Protein AF-0000000080651989 (afdb_homodimer)

Foldseek 3Di:
DDDQDPLLQLLLVVCQVPVPDDLVNSCVVSVHDSVVSVVSVVVCVVVPVDVDDDDDDDCQVVLFPWKKKKFWAFAPPDPVLVVQLVVLLVPDPQWDDWDQDPDPTGIITMGTHRDDVRVVCCCPVRPCPRHGTDDMDMDIDPDPPDDGPDDDD/DDDQDPLLQLLLVVCQVPVPDDLVNSCVVSVHDSVVSVVSVVVCVVVPVDVDDDDDDDCQVVLFPWKKKKFWAFAPPDVVLVVQLVVLLVPDPQWDDWDQDPDPTGIITMGTHRDDVRVVCCCPVRPCPRHGTDDMDMDTDPDPPDDGPDDDD

Secondary structure (DSSP, 8-state):
-PPP-HHHHHHHHHHHH-TT--HHHHHHHHT--HHHHHHHHHHHHHTTSEEEEEEEE-TGGGT--EEEEEEEEESS--HHHHHHHHHHHHH-TTEEEEEEEESS-SEEEEEEESSHHHHHHIIIIIITTSTTEEEEEEEEEEEEEEE--PPP-/-PPP-HHHHHHHHHHHH-TT--HHHHHHHHT--HHHHHHHHHHHHHTTSEEEEEEEE-TGGGT--EEEEEEEEESS--HHHHHHHHHHHHH-TTEEEEEEEESS-SEEEEEEESSHHHHHHIIIIIITTSTTEEEEEEEEEEEEEEE--PPP-

Organism: NCBI:txid520456

Nearest PDB structures (foldseek):
  2p6s-assembly1_H  TM=9.722E-01  e=7.222E-17  Neisseria meningitidis MC58
  2gqq-assembly1_A-2  TM=9.394E-01  e=2.363E-17  Escherichia coli
  3i4p-assembly1_A  TM=9.546E-01  e=1.164E-13  Agrobacterium fabrum str. C58
  2pn6-assembly1_A  TM=9.121E-01  e=1.156E-12  Sulfurisphaera tokodaii
  4pcq-assembly2_C  TM=6.807E-01  e=3.343E-13  Mycobacterium tuberculosis H37Rv

Radius of gyration: 20.66 Å; Cα contacts (8 Å, |Δi|>4): 550; chains: 2; bounding box: 44×57×47 Å

pLDDT: mean 92.96, std 8.1, range [43.78, 98.5]

Solvent-accessible surface area (backbone atoms only — not comparable to full-atom values): 16074 Å² total; per-residue (Å²): 126,88,76,79,50,73,65,56,42,49,50,54,53,51,27,38,72,36,34,66,62,46,50,62,57,45,9,65,74,70,73,47,52,47,66,59,37,45,53,48,52,49,47,38,39,74,71,44,41,41,72,47,32,22,40,40,63,33,42,62,77,54,54,29,57,39,42,36,36,35,38,31,30,61,57,67,90,39,72,65,37,53,51,51,51,51,53,50,51,65,68,36,61,46,42,29,29,30,29,33,35,48,81,86,42,47,30,43,32,35,34,40,30,56,42,69,69,51,41,51,48,46,45,54,68,50,53,60,60,36,75,45,51,63,46,74,47,69,31,44,52,74,39,78,74,32,79,50,89,66,71,63,119,127,88,75,79,50,74,64,56,41,51,50,54,52,50,26,39,70,36,34,66,61,45,50,61,59,46,10,66,72,71,73,48,51,47,66,61,38,45,53,48,53,50,47,37,38,73,71,45,40,41,72,47,32,22,40,40,63,32,41,61,75,55,54,28,57,40,42,37,37,36,37,31,29,63,35,97,77,41,72,64,40,51,50,52,51,50,52,50,52,62,67,36,61,46,43,30,29,30,28,32,34,49,80,86,42,48,31,43,34,35,33,41,30,54,41,70,70,50,41,52,48,46,45,55,68,50,53,60,59,35,76,45,51,65,45,75,48,69,30,46,51,74,39,79,72,32,80,52,90,66,72,62,120

Sequence (306 aa):
MKNLDAMDRSILRALQENGRLTNTELADRINLSQTATAERVKRLTREGYILGYSARLSPKRLDRAMLVFIEIKLDRTTPEVFETFSTFTRSNPDILECYMVAGGFDYLVKARVSDMDHYRRFLSEALLSLPGVRESHTYAVMEEVKETADIAVMKNLDAMDRSILRALQENGRLTNTELADRINLSQTATAERVKRLTREGYILGYSARLSPKRLDRAMLVFIEIKLDRTTPEVFETFSTFTRSNPDILECYMVAGGFDYLVKARVSDMDHYRRFLSEALLSLPGVRESHTYAVMEEVKETADIAV

InterPro domains:
  IPR000485 AsnC-type HTH domain [PR00033] (4-20)
  IPR000485 AsnC-type HTH domain [PR00033] (20-31)
  IPR000485 AsnC-type HTH domain [PR00033] (31-50)
  IPR000485 AsnC-type HTH domain [PS50956] (4-65)
  IPR011008 Dimeric alpha-beta barrel [SSF54909] (66-149)
  IPR011991 ArsR-like helix-turn-helix domain [cd00090] (8-53)
  IPR019885 Transcription regulator HTH, AsnC-type, conserved site [PS00519] (22-48)
  IPR019887 Transcription regulator AsnC/Lrp, ligand binding domain [PF01037] (68-149)
  IPR019888 Transcription regulator AsnC-like [SM00344] (4-113)
  IPR036388 Winged helix-like DNA-binding domain superfamily [G3DSA:1.10.10.10] (5-55)
  IPR036390 Winged helix DNA-binding domain superfamily [SSF46785] (3-62)

Structure (mmCIF, N/CA/C/O backbone):
data_AF-0000000080651989-model_v1
#
loop_
_entity.id
_entity.type
_entity.pdbx_description
1 polymer 'AsnC family transcriptional regulator'
#
loop_
_atom_site.group_PDB
_atom_site.id
_atom_site.type_symbol
_atom_site.label_atom_id
_atom_site.label_alt_id
_atom_site.label_comp_id
_atom_site.label_asym_id
_atom_site.label_entity_id
_atom_site.label_seq_id
_atom_site.pdbx_PDB_ins_code
_atom_site.Cartn_x
_atom_site.Cartn_y
_atom_site.Cartn_z
_atom_site.occupancy
_atom_site.B_iso_or_equiv
_atom_site.auth_seq_id
_atom_site.auth_comp_id
_atom_site.auth_asym_id
_atom_site.auth_atom_id
_atom_site.pdbx_PDB_model_num
ATOM 1 N N . MET A 1 1 ? 18.031 14.586 -14.289 1 43.78 1 MET A N 1
ATOM 2 C CA . MET A 1 1 ? 17.203 14.617 -13.094 1 43.78 1 MET A CA 1
ATOM 3 C C . MET A 1 1 ? 18.047 14.875 -11.852 1 43.78 1 MET A C 1
ATOM 5 O O . MET A 1 1 ? 19.094 14.25 -11.672 1 43.78 1 MET A O 1
ATOM 9 N N . LYS A 1 2 ? 18 15.984 -11.297 1 59.16 2 LYS A N 1
ATOM 10 C CA . LYS A 1 2 ? 18.969 16.297 -10.25 1 59.16 2 LYS A CA 1
ATOM 11 C C . LYS A 1 2 ? 19 15.227 -9.172 1 59.16 2 LYS A C 1
ATOM 13 O O . LYS A 1 2 ? 17.953 14.648 -8.844 1 59.16 2 LYS A O 1
ATOM 18 N N . ASN A 1 3 ? 20.047 14.641 -8.859 1 80.69 3 ASN A N 1
ATOM 19 C CA . ASN A 1 3 ? 20.375 13.555 -7.941 1 80.69 3 ASN A CA 1
ATOM 20 C C . ASN A 1 3 ? 20 13.898 -6.504 1 80.69 3 ASN A C 1
ATOM 22 O O . ASN A 1 3 ? 20.203 15.031 -6.059 1 80.69 3 ASN A O 1
ATOM 26 N N . LEU A 1 4 ? 19.203 13.148 -5.891 1 94.81 4 LEU A N 1
ATOM 27 C CA . LEU A 1 4 ? 18.859 13.273 -4.477 1 94.81 4 LEU A CA 1
ATOM 28 C C . LEU A 1 4 ? 20.125 13.219 -3.619 1 94.81 4 LEU A C 1
ATOM 30 O O . LEU A 1 4 ? 20.969 12.336 -3.801 1 94.81 4 LEU A O 1
ATOM 34 N N . ASP A 1 5 ? 20.328 14.258 -2.842 1 95.12 5 ASP A N 1
ATOM 35 C CA . ASP A 1 5 ? 21.438 14.156 -1.896 1 95.12 5 ASP A CA 1
ATOM 36 C C . ASP A 1 5 ? 20.984 13.516 -0.585 1 95.12 5 ASP A C 1
ATOM 38 O O . ASP A 1 5 ? 19.844 13.039 -0.48 1 95.12 5 ASP A O 1
ATOM 42 N N . ALA A 1 6 ? 21.875 13.477 0.364 1 95 6 ALA A N 1
ATOM 43 C CA . ALA A 1 6 ? 21.609 12.766 1.616 1 95 6 ALA A CA 1
ATOM 44 C C . ALA A 1 6 ? 20.469 13.414 2.393 1 95 6 ALA A C 1
ATOM 46 O O . ALA A 1 6 ? 19.672 12.719 3.027 1 95 6 ALA A O 1
ATOM 47 N N . MET A 1 7 ? 20.422 14.695 2.303 1 95.44 7 MET A N 1
ATOM 48 C CA . MET A 1 7 ? 19.391 15.414 3.045 1 95.44 7 MET A CA 1
ATOM 49 C C . MET A 1 7 ? 18.016 15.164 2.432 1 95.44 7 MET A C 1
ATOM 51 O O . MET A 1 7 ? 17.031 14.953 3.152 1 95.44 7 MET A O 1
ATOM 55 N N . ASP A 1 8 ? 17.969 15.211 1.113 1 97.38 8 ASP A N 1
ATOM 56 C CA . ASP A 1 8 ? 16.719 14.883 0.436 1 97.38 8 ASP A CA 1
ATOM 57 C C . ASP A 1 8 ? 16.203 13.508 0.876 1 97.38 8 ASP A C 1
ATOM 59 O O . ASP A 1 8 ? 15.023 13.359 1.176 1 97.38 8 ASP A O 1
ATOM 63 N N . ARG A 1 9 ? 17.094 12.586 0.935 1 97.62 9 ARG A N 1
ATOM 64 C CA . ARG A 1 9 ? 16.734 11.219 1.287 1 97.62 9 ARG A CA 1
ATOM 65 C C . ARG A 1 9 ? 16.25 11.133 2.732 1 97.62 9 ARG A C 1
ATOM 67 O O . ARG A 1 9 ? 15.305 10.398 3.037 1 97.62 9 ARG A O 1
ATOM 74 N N . SER A 1 10 ? 16.891 11.82 3.531 1 97.5 10 SER A N 1
ATOM 75 C CA . SER A 1 10 ? 16.469 11.852 4.93 1 97.5 10 SER A CA 1
ATOM 76 C C . SER A 1 10 ? 15.062 12.414 5.074 1 97.5 10 SER A C 1
ATOM 78 O O . SER A 1 10 ? 14.266 11.906 5.871 1 97.5 10 SER A O 1
ATOM 80 N N . ILE A 1 11 ? 14.797 13.414 4.312 1 98.19 11 ILE A N 1
ATOM 81 C CA . ILE A 1 11 ? 13.469 14.031 4.328 1 98.19 11 ILE A CA 1
ATOM 82 C C . ILE A 1 11 ? 12.422 13.008 3.893 1 98.19 11 ILE A C 1
ATOM 84 O O . ILE A 1 11 ? 11.398 12.828 4.559 1 98.19 11 ILE A O 1
ATOM 88 N N . LEU A 1 12 ? 12.719 12.359 2.838 1 98.5 12 LEU A N 1
ATOM 89 C CA . LEU A 1 12 ? 11.781 11.391 2.283 1 98.5 12 LEU A CA 1
ATOM 90 C C . LEU A 1 12 ? 11.531 10.25 3.266 1 98.5 12 LEU A C 1
ATOM 92 O O . LEU A 1 12 ? 10.391 9.82 3.447 1 98.5 12 LEU A O 1
ATOM 96 N N . ARG A 1 13 ? 12.578 9.781 3.908 1 98.06 13 ARG A N 1
ATOM 97 C CA . ARG A 1 13 ? 12.43 8.719 4.898 1 98.06 13 ARG A CA 1
ATOM 98 C C . ARG A 1 13 ? 11.562 9.18 6.066 1 98.06 13 ARG A C 1
ATOM 100 O O . ARG A 1 13 ? 10.656 8.461 6.496 1 98.06 13 ARG A O 1
ATOM 107 N N . ALA A 1 14 ? 11.828 10.328 6.523 1 98.31 14 ALA A N 1
ATOM 108 C CA . ALA A 1 14 ? 11.102 10.867 7.668 1 98.31 14 ALA A CA 1
ATOM 109 C C . ALA A 1 14 ? 9.617 11.023 7.348 1 98.31 14 ALA A C 1
ATOM 111 O O . ALA A 1 14 ? 8.758 10.688 8.164 1 98.31 14 ALA A O 1
ATOM 112 N N . LEU A 1 15 ? 9.344 11.453 6.148 1 98.38 15 LEU A N 1
ATOM 113 C CA . LEU A 1 15 ? 7.957 11.711 5.77 1 98.38 15 LEU A CA 1
ATOM 114 C C . LEU A 1 15 ? 7.211 10.398 5.531 1 98.38 15 LEU A C 1
ATOM 116 O O . LEU A 1 15 ? 6 10.328 5.75 1 98.38 15 LEU A O 1
ATOM 120 N N . GLN A 1 16 ? 7.926 9.367 5.109 1 98.25 16 GLN A N 1
ATOM 121 C CA . GLN A 1 16 ? 7.293 8.055 5.023 1 98.25 16 GLN A CA 1
ATOM 122 C C . GLN A 1 16 ? 6.906 7.539 6.406 1 98.25 16 GLN A C 1
ATOM 124 O O . GLN A 1 16 ? 5.836 6.949 6.578 1 98.25 16 GLN A O 1
ATOM 129 N N . GLU A 1 17 ? 7.727 7.848 7.301 1 97.12 17 GLU A N 1
ATOM 130 C CA . GLU A 1 17 ? 7.488 7.398 8.672 1 97.12 17 GLU A CA 1
ATOM 131 C C . GLU A 1 17 ? 6.32 8.148 9.305 1 97.12 17 GLU A C 1
ATOM 133 O O . GLU A 1 17 ? 5.5 7.555 10.008 1 97.12 17 GLU A O 1
ATOM 138 N N . ASN A 1 18 ? 6.32 9.391 9.047 1 97.81 18 ASN A N 1
ATOM 139 C CA . ASN A 1 18 ? 5.262 10.266 9.539 1 97.81 18 ASN A CA 1
ATOM 140 C C . ASN A 1 18 ? 4.965 11.398 8.562 1 97.81 18 ASN A C 1
ATOM 142 O O . ASN A 1 18 ? 5.68 12.398 8.531 1 97.81 18 ASN A O 1
ATOM 146 N N . GLY A 1 19 ? 3.848 11.242 7.91 1 97.69 19 GLY A N 1
ATOM 147 C CA . GLY A 1 19 ? 3.473 12.18 6.863 1 97.69 19 GLY A CA 1
ATOM 148 C C . GLY A 1 19 ? 2.9 13.477 7.395 1 97.69 19 GLY A C 1
ATOM 149 O O . GLY A 1 19 ? 2.631 14.406 6.629 1 97.69 19 GLY A O 1
ATOM 150 N N . ARG A 1 20 ? 2.793 13.594 8.664 1 97 20 ARG A N 1
ATOM 151 C CA . ARG A 1 20 ? 2.186 14.797 9.227 1 97 20 ARG A CA 1
ATOM 152 C C . ARG A 1 20 ? 3.232 15.672 9.914 1 97 20 ARG A C 1
ATOM 154 O O . ARG A 1 20 ? 2.895 16.672 10.555 1 97 20 ARG A O 1
ATOM 161 N N . LEU A 1 21 ? 4.473 15.289 9.781 1 97.06 21 LEU A N 1
ATOM 162 C CA . LEU A 1 21 ? 5.512 16.172 10.312 1 97.06 21 LEU A CA 1
ATOM 163 C C . LEU A 1 21 ? 5.398 17.562 9.719 1 97.06 21 LEU A C 1
ATOM 165 O O . LEU A 1 21 ? 5.285 17.719 8.5 1 97.06 21 LEU A O 1
ATOM 169 N N . THR A 1 22 ? 5.465 18.547 10.602 1 95.5 22 THR A N 1
ATOM 170 C CA . THR A 1 22 ? 5.594 19.922 10.125 1 95.5 22 THR A CA 1
ATOM 171 C C . THR A 1 22 ? 7.012 20.188 9.625 1 95.5 22 THR A C 1
ATOM 173 O O . THR A 1 22 ? 7.934 19.422 9.93 1 95.5 22 THR A O 1
ATOM 176 N N . ASN A 1 23 ? 7.102 21.266 8.898 1 95.25 23 ASN A N 1
ATOM 177 C CA . ASN A 1 23 ? 8.438 21.625 8.453 1 95.25 23 ASN A CA 1
ATOM 178 C C . ASN A 1 23 ? 9.375 21.859 9.641 1 95.25 23 ASN A C 1
ATOM 180 O O . ASN A 1 23 ? 10.562 21.531 9.57 1 95.25 23 ASN A O 1
ATOM 184 N N . THR A 1 24 ? 8.805 22.391 10.664 1 96.5 24 THR A N 1
ATOM 185 C CA . THR A 1 24 ? 9.594 22.641 11.867 1 96.5 24 THR A CA 1
ATOM 186 C C . THR A 1 24 ? 10.055 21.344 12.5 1 96.5 24 THR A C 1
ATOM 188 O O . THR A 1 24 ? 11.242 21.172 12.805 1 96.5 24 THR A O 1
ATOM 191 N N . GLU A 1 25 ? 9.211 20.422 12.719 1 97.38 25 GLU A N 1
ATOM 192 C CA . GLU A 1 25 ? 9.547 19.125 13.289 1 97.38 25 GLU A CA 1
ATOM 193 C C . GLU A 1 25 ? 10.531 18.375 12.398 1 97.38 25 GLU A C 1
ATOM 195 O O . GLU A 1 25 ? 11.469 17.75 12.898 1 97.38 25 GLU A O 1
ATOM 200 N N . LEU A 1 26 ? 10.281 18.453 11.117 1 97.5 26 LEU A N 1
ATOM 201 C CA . LEU A 1 26 ? 11.148 17.797 10.148 1 97.5 26 LEU A CA 1
ATOM 202 C C . LEU A 1 26 ? 12.555 18.391 10.188 1 97.5 26 LEU A C 1
ATOM 204 O O . LEU A 1 26 ? 13.547 17.656 10.211 1 97.5 26 LEU A O 1
ATOM 208 N N . ALA A 1 27 ? 12.633 19.641 10.227 1 97.19 27 ALA A N 1
ATOM 209 C CA . ALA A 1 27 ? 13.914 20.344 10.297 1 97.19 27 ALA A CA 1
ATOM 210 C C . ALA A 1 27 ? 14.711 19.922 11.523 1 97.19 27 ALA A C 1
ATOM 212 O O . ALA A 1 2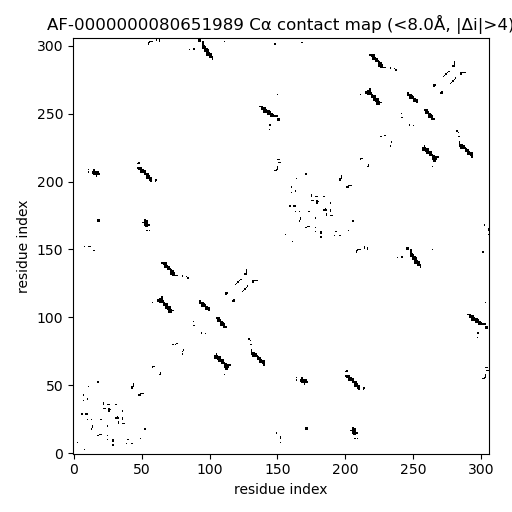7 ? 15.914 19.656 11.43 1 97.19 27 ALA A O 1
ATOM 213 N N . ASP A 1 28 ? 14.047 19.828 12.641 1 96.62 28 ASP A N 1
ATOM 214 C CA . ASP A 1 28 ? 14.672 19.406 13.891 1 96.62 28 ASP A CA 1
ATOM 215 C C . ASP A 1 28 ? 15.195 17.969 13.797 1 96.62 28 ASP A C 1
ATOM 217 O O . ASP A 1 28 ? 16.281 17.672 14.281 1 96.62 28 ASP A O 1
ATOM 221 N N . ARG A 1 29 ? 14.477 17.203 13.141 1 95.12 29 ARG A N 1
ATOM 222 C CA . ARG A 1 29 ? 14.797 15.773 13.031 1 95.12 29 ARG A CA 1
ATOM 223 C C . ARG A 1 29 ? 16.016 15.555 12.156 1 95.12 29 ARG A C 1
ATOM 225 O O . ARG A 1 29 ? 16.812 14.648 12.414 1 95.12 29 ARG A O 1
ATOM 232 N N . ILE A 1 30 ? 16.156 16.344 11.156 1 94.06 30 ILE A N 1
ATOM 233 C CA . ILE A 1 30 ? 17.203 16.047 10.18 1 94.06 30 ILE A CA 1
ATOM 234 C C . ILE A 1 30 ? 18.312 17.078 10.289 1 94.06 30 ILE A C 1
ATOM 236 O O . ILE A 1 30 ? 19.266 17.062 9.508 1 94.06 30 ILE A O 1
ATOM 240 N N . ASN A 1 31 ? 18.219 18.016 11.164 1 93.12 31 ASN A N 1
ATOM 241 C CA . ASN A 1 31 ? 19.234 19 11.492 1 93.12 31 ASN A CA 1
ATOM 242 C C . ASN A 1 31 ? 19.469 19.969 10.344 1 93.12 31 ASN A C 1
ATOM 244 O O . ASN A 1 31 ? 20.609 20.172 9.906 1 93.12 31 ASN A O 1
ATOM 248 N N . LEU A 1 32 ? 18.375 20.562 9.875 1 93.69 32 LEU A N 1
ATOM 249 C CA . LEU A 1 32 ? 18.344 21.641 8.898 1 93.69 32 LEU A CA 1
ATOM 250 C C . LEU A 1 32 ? 17.531 22.828 9.414 1 93.69 32 LEU A C 1
ATOM 252 O O . LEU A 1 32 ? 16.797 22.688 10.391 1 93.69 32 LEU A O 1
ATOM 256 N N . SER A 1 33 ? 17.797 23.922 8.703 1 95.31 33 SER A N 1
ATOM 257 C CA . SER A 1 33 ? 16.938 25.062 9.008 1 95.31 33 SER A CA 1
ATOM 258 C C . SER A 1 33 ? 15.516 24.828 8.5 1 95.31 33 SER A C 1
ATOM 260 O O . SER A 1 33 ? 15.312 24.062 7.559 1 95.31 33 SER A O 1
ATOM 262 N N . GLN A 1 34 ? 14.594 25.516 9.086 1 95.88 34 GLN A N 1
ATOM 263 C CA . GLN A 1 34 ? 13.195 25.422 8.664 1 95.88 34 GLN A CA 1
ATOM 264 C C . GLN A 1 34 ? 13.039 25.859 7.207 1 95.88 34 GLN A C 1
ATOM 266 O O . GLN A 1 34 ? 12.305 25.234 6.441 1 95.88 34 GLN A O 1
ATOM 271 N N . THR A 1 35 ? 13.734 26.906 6.914 1 96.69 35 THR A N 1
ATOM 272 C CA . THR A 1 35 ? 13.633 27.453 5.566 1 96.69 35 THR A CA 1
ATOM 273 C C . THR A 1 35 ? 14.188 26.484 4.539 1 96.69 35 THR A C 1
ATOM 275 O O . THR A 1 35 ? 13.547 26.203 3.523 1 96.69 35 THR A O 1
ATOM 278 N N . ALA A 1 36 ? 15.328 25.938 4.777 1 96.62 36 ALA A N 1
ATOM 279 C CA . ALA A 1 36 ? 15.945 24.969 3.879 1 96.62 36 ALA A CA 1
ATOM 280 C C . ALA A 1 36 ? 15.07 23.734 3.736 1 96.62 36 ALA A C 1
ATOM 282 O O . ALA A 1 36 ? 14.906 23.203 2.635 1 96.62 36 ALA A O 1
ATOM 283 N N . THR A 1 37 ? 14.547 23.312 4.855 1 97.62 37 THR A N 1
ATOM 284 C CA . THR A 1 37 ? 13.68 22.141 4.859 1 97.62 37 THR A CA 1
ATOM 285 C C . THR A 1 37 ? 12.438 22.375 4.008 1 97.62 37 THR A C 1
ATOM 287 O O . THR A 1 37 ? 12.094 21.547 3.156 1 97.62 37 THR A O 1
ATOM 290 N N . ALA A 1 38 ? 11.812 23.5 4.23 1 97.44 38 ALA A N 1
ATOM 291 C CA . ALA A 1 38 ? 10.602 23.828 3.488 1 97.44 38 ALA A CA 1
ATOM 292 C C . ALA A 1 38 ? 10.867 23.891 1.988 1 97.44 38 ALA A C 1
ATOM 294 O O . ALA A 1 38 ? 10.078 23.391 1.188 1 97.44 38 ALA A O 1
ATOM 295 N N . GLU A 1 39 ? 11.922 24.453 1.638 1 97.38 39 GLU A N 1
ATOM 296 C CA . GLU A 1 39 ? 12.289 24.578 0.231 1 97.38 39 GLU A CA 1
ATOM 297 C C . GLU A 1 39 ? 12.531 23.203 -0.396 1 97.38 39 GLU A C 1
ATOM 299 O O . GLU A 1 39 ? 12.125 22.953 -1.533 1 97.38 39 GLU A O 1
ATOM 304 N N . ARG A 1 40 ? 13.148 22.391 0.309 1 97.62 40 ARG A N 1
ATOM 305 C CA . ARG A 1 40 ? 13.453 21.062 -0.2 1 97.62 40 ARG A CA 1
ATOM 306 C C . ARG A 1 40 ? 12.188 20.219 -0.342 1 97.62 40 ARG A C 1
ATOM 308 O O . ARG A 1 40 ? 12 19.531 -1.347 1 97.62 40 ARG A O 1
ATOM 315 N N . VAL A 1 41 ? 11.352 20.25 0.634 1 98.06 41 VAL A N 1
ATOM 316 C CA . VAL A 1 41 ? 10.102 19.5 0.562 1 98.06 41 VAL A CA 1
ATOM 317 C C . VAL A 1 41 ? 9.281 19.969 -0.638 1 98.06 41 VAL A C 1
ATOM 319 O O . VAL A 1 41 ? 8.734 19.156 -1.386 1 98.06 41 VAL A O 1
ATOM 322 N N . LYS A 1 42 ? 9.227 21.281 -0.772 1 97.81 42 LYS A N 1
ATOM 323 C CA . LYS A 1 42 ? 8.516 21.859 -1.911 1 97.81 42 LYS A CA 1
ATOM 324 C C . LYS A 1 42 ? 9.109 21.375 -3.23 1 97.81 42 LYS A C 1
ATOM 326 O O . LYS A 1 42 ? 8.375 21 -4.145 1 97.81 42 LYS A O 1
ATOM 331 N N . ARG A 1 43 ? 10.383 21.406 -3.346 1 97.81 43 ARG A N 1
ATOM 332 C CA . ARG A 1 43 ? 11.062 20.938 -4.551 1 97.81 43 ARG A CA 1
ATOM 333 C C . ARG A 1 43 ? 10.781 19.469 -4.812 1 97.81 43 ARG A C 1
ATOM 335 O O . ARG A 1 43 ? 10.453 19.078 -5.938 1 97.81 43 ARG A O 1
ATOM 342 N N . LEU A 1 44 ? 10.914 18.656 -3.74 1 98.38 44 LEU A N 1
ATOM 343 C CA . LEU A 1 44 ? 10.68 17.219 -3.855 1 98.38 44 LEU A CA 1
ATOM 344 C C . LEU A 1 44 ? 9.25 16.938 -4.293 1 98.38 44 LEU A C 1
ATOM 346 O O . LEU A 1 44 ? 9 15.969 -5.02 1 98.38 44 LEU A O 1
ATOM 350 N N . THR A 1 45 ? 8.32 17.734 -3.84 1 98.25 45 THR A N 1
ATOM 351 C CA . THR A 1 45 ? 6.926 17.609 -4.238 1 98.25 45 THR A CA 1
ATOM 352 C C . THR A 1 45 ? 6.734 18.031 -5.695 1 98.25 45 THR A C 1
ATOM 354 O O . THR A 1 45 ? 6.129 17.297 -6.477 1 98.25 45 THR A O 1
ATOM 357 N N . ARG A 1 46 ? 7.305 19.141 -6.059 1 97.81 46 ARG A N 1
ATOM 358 C CA . ARG A 1 46 ? 7.18 19.672 -7.41 1 97.81 46 ARG A CA 1
ATOM 359 C C . ARG A 1 46 ? 7.809 18.719 -8.43 1 97.81 46 ARG A C 1
ATOM 361 O O . ARG A 1 46 ? 7.273 18.531 -9.523 1 97.81 46 ARG A O 1
ATOM 368 N N . GLU A 1 47 ? 8.891 18.172 -8.016 1 97.81 47 GLU A N 1
ATOM 369 C CA . GLU A 1 47 ? 9.633 17.297 -8.93 1 97.81 47 GLU A CA 1
ATOM 370 C C . GLU A 1 47 ? 9.031 15.898 -8.953 1 97.81 47 GLU A C 1
ATOM 372 O O . GLU A 1 47 ? 9.484 15.039 -9.711 1 97.81 47 GLU A O 1
ATOM 377 N N . GLY A 1 48 ? 8.102 15.586 -8.109 1 98 48 GLY A N 1
ATOM 378 C CA . GLY A 1 48 ? 7.32 14.367 -8.219 1 98 48 GLY A CA 1
ATOM 379 C C . GLY A 1 48 ? 7.875 13.227 -7.387 1 98 48 GLY A C 1
ATOM 380 O O . GLY A 1 48 ? 7.523 12.062 -7.602 1 98 48 GLY A O 1
ATOM 381 N N . TYR A 1 49 ? 8.859 13.531 -6.473 1 98.44 49 TYR A N 1
ATOM 382 C CA . TYR A 1 49 ? 9.32 12.5 -5.551 1 98.44 49 TYR A CA 1
ATOM 383 C C . TYR A 1 49 ? 8.242 12.164 -4.523 1 98.44 49 TYR A C 1
ATOM 385 O O . TYR A 1 49 ? 8.078 11.008 -4.145 1 98.44 49 TYR A O 1
ATOM 393 N N . ILE A 1 50 ? 7.629 13.219 -4.043 1 98.44 50 ILE A N 1
ATOM 394 C CA . ILE A 1 50 ? 6.5 13.078 -3.131 1 98.44 50 ILE A CA 1
ATOM 395 C C . ILE A 1 50 ? 5.191 13.195 -3.908 1 98.44 50 ILE A C 1
ATOM 397 O O . ILE A 1 50 ? 4.918 14.234 -4.523 1 98.44 50 ILE A O 1
ATOM 401 N N . LEU A 1 51 ? 4.375 12.188 -3.816 1 98.25 51 LEU A N 1
ATOM 402 C CA . LEU A 1 51 ? 3.158 12.125 -4.621 1 98.25 51 LEU A CA 1
ATOM 403 C C . LEU A 1 51 ? 1.947 12.578 -3.809 1 98.25 51 LEU A C 1
ATOM 405 O O . LEU A 1 51 ? 0.895 12.883 -4.375 1 98.25 51 LEU A O 1
ATOM 409 N N . GLY A 1 52 ? 2.113 12.531 -2.457 1 97.94 52 GLY A N 1
ATOM 410 C CA . GLY A 1 52 ? 1.038 12.922 -1.557 1 97.94 52 GLY A CA 1
ATOM 411 C C . GLY A 1 52 ? 1.143 12.273 -0.189 1 97.94 52 GLY A C 1
ATOM 412 O O . GLY A 1 52 ? 2.152 11.641 0.129 1 97.94 52 GLY A O 1
ATOM 413 N N . TYR A 1 53 ? 0.152 12.484 0.556 1 98.31 53 TYR A N 1
ATOM 414 C CA . TYR A 1 53 ? 0.078 11.961 1.917 1 98.31 53 TYR A CA 1
ATOM 415 C C . TYR A 1 53 ? -1.259 11.273 2.166 1 98.31 53 TYR A C 1
ATOM 417 O O . TYR A 1 53 ? -2.295 11.719 1.669 1 98.31 53 TYR A O 1
ATOM 425 N N . SER A 1 54 ? -1.196 10.25 2.887 1 98.19 54 SER A N 1
ATOM 426 C CA . SER A 1 54 ? -2.424 9.508 3.137 1 98.19 54 SER A CA 1
ATOM 427 C C . SER A 1 54 ? -2.451 8.945 4.555 1 98.19 54 SER A C 1
ATOM 429 O O . SER A 1 54 ? -1.401 8.656 5.133 1 98.19 54 SER A O 1
ATOM 431 N N . ALA A 1 55 ? -3.65 8.797 5.059 1 98.5 55 ALA A N 1
ATOM 432 C CA . ALA A 1 55 ? -3.824 8.055 6.305 1 98.5 55 ALA A CA 1
ATOM 433 C C . ALA A 1 55 ? -3.762 6.547 6.062 1 98.5 55 ALA A C 1
ATOM 435 O O . ALA A 1 55 ? -4.301 6.051 5.074 1 98.5 55 ALA A O 1
ATOM 436 N N . ARG A 1 56 ? -3.082 5.879 6.883 1 98.19 56 ARG A N 1
ATOM 437 C CA . ARG A 1 56 ? -3.137 4.422 6.941 1 98.19 56 ARG A CA 1
ATOM 438 C C . ARG A 1 56 ? -4.242 3.955 7.883 1 98.19 56 ARG A C 1
ATOM 440 O O . ARG A 1 56 ? -4.254 4.312 9.062 1 98.19 56 ARG A O 1
ATOM 447 N N . LEU A 1 57 ? -5.148 3.182 7.324 1 98.38 57 LEU A N 1
ATOM 448 C CA . LEU A 1 57 ? -6.285 2.744 8.125 1 98.38 57 LEU A CA 1
ATOM 449 C C . LEU A 1 57 ? -6.176 1.258 8.453 1 98.38 57 LEU A C 1
ATOM 451 O O . LEU A 1 57 ? -5.473 0.515 7.766 1 98.38 57 LEU A O 1
ATOM 455 N N . SER A 1 58 ? -6.898 0.866 9.445 1 97.94 58 SER A N 1
ATOM 456 C CA . SER A 1 58 ? -6.895 -0.527 9.883 1 97.94 58 SER A CA 1
ATOM 457 C C . SER A 1 58 ? -7.906 -1.354 9.094 1 97.94 58 SER A C 1
ATOM 459 O O . SER A 1 58 ? -9.117 -1.175 9.25 1 97.94 58 SER A O 1
ATOM 461 N N . PRO A 1 59 ? -7.395 -2.25 8.32 1 97.38 59 PRO A N 1
ATOM 462 C CA . PRO A 1 59 ? -8.359 -3.111 7.625 1 97.38 59 PRO A CA 1
ATOM 463 C C . PRO A 1 59 ? -9.258 -3.879 8.594 1 97.38 59 PRO A C 1
ATOM 465 O O . PRO A 1 59 ? -10.469 -3.986 8.359 1 97.38 59 PRO A O 1
ATOM 468 N N . LYS A 1 60 ? -8.703 -4.363 9.648 1 96.12 60 LYS A N 1
ATOM 469 C CA . LYS A 1 60 ? -9.445 -5.16 10.625 1 96.12 60 LYS A CA 1
ATOM 470 C C . LYS A 1 60 ? -10.594 -4.355 11.234 1 96.12 60 LYS A C 1
ATOM 472 O O . LYS A 1 60 ? -11.727 -4.832 11.289 1 96.12 60 LYS A O 1
ATOM 477 N N . ARG A 1 61 ? -10.32 -3.15 11.594 1 96.88 61 ARG A N 1
ATOM 478 C CA . ARG A 1 61 ? -11.328 -2.314 12.234 1 96.88 61 ARG A CA 1
ATOM 479 C C . ARG A 1 61 ? -12.391 -1.869 11.234 1 96.88 61 ARG A C 1
ATOM 481 O O . ARG A 1 61 ? -13.484 -1.447 11.625 1 96.88 61 ARG A O 1
ATOM 488 N N . LEU A 1 62 ? -12.094 -1.999 9.969 1 97.12 62 LEU A N 1
ATOM 489 C CA . LEU A 1 62 ? -13.031 -1.544 8.945 1 97.12 62 LEU A CA 1
ATOM 490 C C . LEU A 1 62 ? -13.695 -2.729 8.25 1 97.12 62 LEU A C 1
ATOM 492 O O . LEU A 1 62 ? -14.219 -2.59 7.141 1 97.12 62 LEU A O 1
ATOM 496 N N . ASP A 1 63 ? -13.586 -3.832 8.789 1 95.81 63 ASP A N 1
ATOM 497 C CA . ASP A 1 63 ? -14.227 -5.043 8.281 1 95.81 63 ASP A CA 1
ATOM 498 C C . ASP A 1 63 ? -13.695 -5.398 6.895 1 95.81 63 ASP A C 1
ATOM 500 O O . ASP A 1 63 ? -14.477 -5.633 5.969 1 95.81 63 ASP A O 1
ATOM 504 N N . ARG A 1 64 ? -12.414 -5.32 6.777 1 97.31 64 ARG A N 1
ATOM 505 C CA . ARG A 1 64 ? -11.672 -5.688 5.574 1 97.31 64 ARG A CA 1
ATOM 506 C C . ARG A 1 64 ? -10.438 -6.52 5.922 1 97.31 64 ARG A C 1
ATOM 508 O O . ARG A 1 64 ? -9.359 -6.301 5.363 1 97.31 64 ARG A O 1
ATOM 515 N N . ALA A 1 65 ? -10.609 -7.406 6.828 1 96.25 65 ALA A N 1
ATOM 516 C CA . ALA A 1 65 ? -9.477 -8.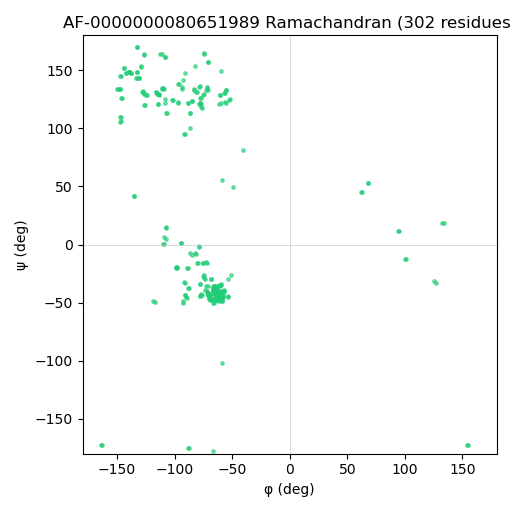102 7.434 1 96.25 65 ALA A CA 1
ATOM 517 C C . ALA A 1 65 ? -8.945 -9.195 6.508 1 96.25 65 ALA A C 1
ATOM 519 O O . ALA A 1 65 ? -7.746 -9.492 6.516 1 96.25 65 ALA A O 1
ATOM 520 N N . MET A 1 66 ? -9.852 -9.805 5.773 1 96.94 66 MET A N 1
ATOM 521 C CA . MET A 1 66 ? -9.43 -10.914 4.918 1 96.94 66 MET A CA 1
ATOM 522 C C . MET A 1 66 ? -8.742 -10.406 3.656 1 96.94 66 MET A C 1
ATOM 524 O O . MET A 1 66 ? -9.297 -9.555 2.947 1 96.94 66 MET A O 1
ATOM 528 N N . LEU A 1 67 ? -7.57 -10.891 3.412 1 97.81 67 LEU A N 1
ATOM 529 C CA . LEU A 1 67 ? -6.758 -10.516 2.262 1 97.81 67 LEU A CA 1
ATOM 530 C C . LEU A 1 67 ? -6.555 -11.703 1.327 1 97.81 67 LEU A C 1
ATOM 532 O O . LEU A 1 67 ? -6.199 -12.797 1.772 1 97.81 67 LEU A O 1
ATOM 536 N N . VAL A 1 68 ? -6.836 -11.445 0.061 1 96.44 68 VAL A N 1
ATOM 537 C CA . VAL A 1 68 ? -6.676 -12.516 -0.914 1 96.44 68 VAL A CA 1
ATOM 538 C C . VAL A 1 68 ? -5.91 -12 -2.131 1 96.44 68 VAL A C 1
ATOM 540 O O . VAL A 1 68 ? -6.016 -10.82 -2.48 1 96.44 68 VAL A O 1
ATOM 543 N N . PHE A 1 69 ? -5.168 -12.898 -2.734 1 96.81 69 PHE A N 1
ATOM 544 C CA . PHE A 1 69 ? -4.594 -12.703 -4.062 1 96.81 69 PHE A CA 1
ATOM 545 C C . PHE A 1 69 ? -5.258 -13.633 -5.078 1 96.81 69 PHE A C 1
ATOM 547 O O . PHE A 1 69 ? -5.445 -14.82 -4.809 1 96.81 69 PHE A O 1
ATOM 554 N N . ILE A 1 70 ? -5.578 -13.023 -6.211 1 95.25 70 ILE A N 1
ATOM 555 C CA . ILE A 1 70 ? -6.273 -13.805 -7.23 1 95.25 70 ILE A CA 1
ATOM 556 C C . ILE A 1 70 ? -5.52 -13.703 -8.555 1 95.25 70 ILE A C 1
ATOM 558 O O . ILE A 1 70 ? -5.32 -12.60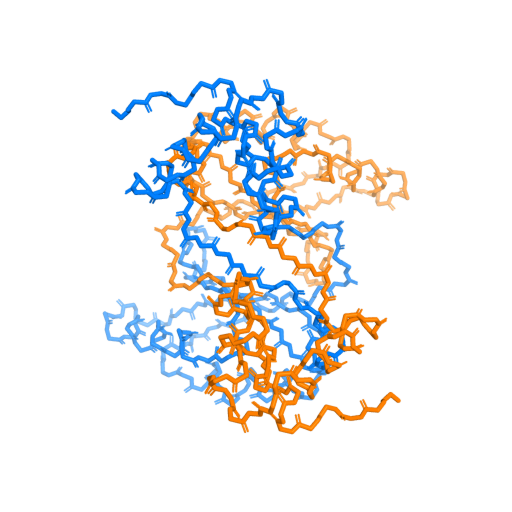2 -9.078 1 95.25 70 ILE A O 1
ATOM 562 N N . GLU A 1 71 ? -5.102 -14.867 -9.016 1 94.25 71 GLU A N 1
ATOM 563 C CA . GLU A 1 71 ? -4.578 -14.961 -10.375 1 94.25 71 GLU A CA 1
ATOM 564 C C . GLU A 1 71 ? -5.707 -15.117 -11.391 1 94.25 71 GLU A C 1
ATOM 566 O O . GLU A 1 71 ? -6.609 -15.938 -11.203 1 94.25 71 GLU A O 1
ATOM 571 N N . ILE A 1 72 ? -5.613 -14.305 -12.484 1 93.94 72 ILE A N 1
ATOM 572 C CA . ILE A 1 72 ? -6.688 -14.312 -13.469 1 93.94 72 ILE A CA 1
ATOM 573 C C . ILE A 1 72 ? -6.121 -14.625 -14.852 1 93.94 72 ILE A C 1
ATOM 575 O O . ILE A 1 72 ? -5.102 -14.062 -15.258 1 93.94 72 ILE A O 1
ATOM 579 N N . LYS A 1 73 ? -6.715 -15.562 -15.461 1 92.56 73 LYS A N 1
ATOM 580 C CA . LYS A 1 73 ? -6.48 -15.836 -16.875 1 92.56 73 LYS A CA 1
ATOM 581 C C . LYS A 1 73 ? -7.68 -15.422 -17.719 1 92.56 73 LYS A C 1
ATOM 583 O O . LYS A 1 73 ? -8.812 -15.805 -17.438 1 92.56 73 LYS A O 1
ATOM 588 N N . LEU A 1 74 ? -7.402 -14.602 -18.688 1 90.38 74 LEU A N 1
ATOM 589 C CA . LEU A 1 74 ? -8.461 -14.164 -19.594 1 90.38 74 LEU A CA 1
ATOM 590 C C . LEU A 1 74 ? -8.539 -15.055 -20.828 1 90.38 74 LEU A C 1
ATOM 592 O O . LEU A 1 74 ? -7.555 -15.703 -21.188 1 90.38 74 LEU A O 1
ATOM 596 N N . ASP A 1 75 ? -9.719 -15.328 -21.266 1 82.44 75 ASP A N 1
ATOM 597 C CA . ASP A 1 75 ? -9.883 -16.109 -22.484 1 82.44 75 ASP A CA 1
ATOM 598 C C . ASP A 1 75 ? -9.195 -15.43 -23.672 1 82.44 75 ASP A C 1
ATOM 600 O O . ASP A 1 75 ? -8.195 -15.93 -24.188 1 82.44 75 ASP A O 1
ATOM 604 N N . ARG A 1 76 ? -10.086 -14.703 -24.594 1 65.5 76 ARG A N 1
ATOM 605 C CA . ARG A 1 76 ? -9.609 -14.086 -25.828 1 65.5 76 ARG A CA 1
ATOM 606 C C . ARG A 1 76 ? -9.094 -12.672 -25.562 1 65.5 76 ARG A C 1
ATOM 608 O O . ARG A 1 76 ? -9.766 -11.875 -24.891 1 65.5 76 ARG A O 1
ATOM 615 N N . THR A 1 77 ? -7.793 -12.57 -25.469 1 63.66 77 THR A N 1
ATOM 616 C CA . THR A 1 77 ? -7.082 -11.328 -25.203 1 63.66 77 THR A CA 1
ATOM 617 C C . THR A 1 77 ? -7.391 -10.281 -26.266 1 63.66 77 THR A C 1
ATOM 619 O O . THR A 1 77 ? -6.535 -9.953 -27.078 1 63.66 77 THR A O 1
ATOM 622 N N . THR A 1 78 ? -8.734 -10.102 -26.344 1 76.12 78 THR A N 1
ATOM 623 C CA . THR A 1 78 ? -9.008 -8.945 -27.188 1 76.12 78 THR A CA 1
ATOM 624 C C . THR A 1 78 ? -8.875 -7.652 -26.375 1 76.12 78 THR A C 1
ATOM 626 O O . THR A 1 78 ? -9.008 -7.664 -25.156 1 76.12 78 THR A O 1
ATOM 629 N N . PRO A 1 79 ? -8.57 -6.637 -27.062 1 81.88 79 PRO A N 1
ATOM 630 C CA . PRO A 1 79 ? -8.445 -5.34 -26.406 1 81.88 79 PRO A CA 1
ATOM 631 C C . PRO A 1 79 ? -9.688 -4.969 -25.594 1 81.88 79 PRO A C 1
ATOM 633 O O . PRO A 1 79 ? -9.586 -4.328 -24.547 1 81.88 79 PRO A O 1
ATOM 636 N N . GLU A 1 80 ? -10.781 -5.434 -26.016 1 83.81 80 GLU A N 1
ATOM 637 C CA . GLU A 1 80 ? -12.031 -5.102 -25.344 1 83.81 80 GLU A CA 1
ATOM 638 C C . GLU A 1 80 ? -12.133 -5.801 -24 1 83.81 80 GLU A C 1
ATOM 640 O O . GLU A 1 80 ? -12.609 -5.215 -23.016 1 83.81 80 GLU A O 1
ATOM 645 N N . VAL A 1 81 ? -11.703 -7.012 -23.984 1 84.12 81 VAL A N 1
ATOM 646 C CA . VAL A 1 81 ? -11.758 -7.785 -22.75 1 84.12 81 VAL A CA 1
ATOM 647 C C . VAL A 1 81 ? -10.805 -7.18 -21.719 1 84.12 81 VAL A C 1
ATOM 649 O O . VAL A 1 81 ? -11.156 -7.043 -20.547 1 84.12 81 VAL A O 1
ATOM 652 N N . PHE A 1 82 ? -9.648 -6.73 -22.156 1 85.62 82 PHE A N 1
ATOM 653 C CA . PHE A 1 82 ? -8.672 -6.109 -21.281 1 85.62 82 PHE A CA 1
ATOM 654 C C . PHE A 1 82 ? -9.211 -4.805 -20.703 1 85.62 82 PHE A C 1
ATOM 656 O O . PHE A 1 82 ? -9.07 -4.543 -19.5 1 85.62 82 PHE A O 1
ATOM 663 N N . GLU A 1 83 ? -9.828 -4.062 -21.5 1 89.88 83 GLU A N 1
ATOM 664 C CA . GLU A 1 83 ? -10.367 -2.777 -21.078 1 89.88 83 GLU A CA 1
ATOM 665 C C . GLU A 1 83 ? -11.492 -2.965 -20.062 1 89.88 83 GLU A C 1
ATOM 667 O O . GLU A 1 83 ? -11.57 -2.238 -19.062 1 89.88 83 GLU A O 1
ATOM 672 N N . THR A 1 84 ? -12.328 -3.926 -20.359 1 90 84 THR A N 1
ATOM 673 C CA . THR A 1 84 ? -13.43 -4.211 -19.453 1 90 84 THR A CA 1
ATOM 674 C C . THR A 1 84 ? -12.914 -4.652 -18.094 1 90 84 THR A C 1
ATOM 676 O O . THR A 1 84 ? -13.375 -4.168 -17.062 1 90 84 THR A O 1
ATOM 679 N N . PHE A 1 85 ? -11.977 -5.527 -18.141 1 91.69 85 PHE A N 1
ATOM 680 C CA . PHE A 1 85 ? -11.398 -6.039 -16.891 1 91.69 85 PHE A CA 1
ATOM 681 C C . PHE A 1 85 ? -10.695 -4.93 -16.125 1 91.69 85 PHE A C 1
ATOM 683 O O . PHE A 1 85 ? -10.891 -4.785 -14.914 1 91.69 85 PHE A O 1
ATOM 690 N N . SER A 1 86 ? -9.922 -4.137 -16.828 1 92.25 86 SER A N 1
ATOM 691 C CA . SER A 1 86 ? -9.188 -3.041 -16.203 1 92.25 86 SER A CA 1
ATOM 692 C C . SER A 1 86 ? -10.141 -2.023 -15.57 1 92.25 86 SER A C 1
ATOM 694 O O . SER A 1 86 ? -9.906 -1.549 -14.461 1 92.25 86 SER A O 1
ATOM 696 N N . THR A 1 87 ? -11.188 -1.663 -16.234 1 93.25 87 THR A N 1
ATOM 697 C CA . THR A 1 87 ? -12.172 -0.713 -15.734 1 93.25 87 THR A CA 1
ATOM 698 C C . THR A 1 87 ? -12.852 -1.247 -14.477 1 93.25 87 THR A C 1
ATOM 700 O O . THR A 1 87 ? -13.016 -0.518 -13.5 1 93.25 87 THR A O 1
ATOM 703 N N . PHE A 1 88 ? -13.203 -2.543 -14.547 1 92.81 88 PHE A N 1
ATOM 704 C CA . PHE A 1 88 ? -13.82 -3.188 -13.398 1 92.81 88 PHE A CA 1
ATOM 705 C C . PHE A 1 88 ? -12.898 -3.119 -12.18 1 92.81 88 PHE A C 1
ATOM 707 O O . PHE A 1 88 ? -13.336 -2.742 -11.094 1 92.81 88 PHE A O 1
ATOM 714 N N . THR A 1 89 ? -11.617 -3.486 -12.383 1 94.06 89 THR A N 1
ATOM 715 C CA . THR A 1 89 ? -10.688 -3.539 -11.266 1 94.06 89 THR A CA 1
ATOM 716 C C . THR A 1 89 ? -10.438 -2.143 -10.703 1 94.06 89 THR A C 1
ATOM 718 O O . THR A 1 89 ? -10.352 -1.966 -9.484 1 94.06 89 THR A O 1
ATOM 721 N N . ARG A 1 90 ? -10.398 -1.131 -11.531 1 95.44 90 ARG A N 1
ATOM 722 C CA . ARG A 1 90 ? -10.141 0.239 -11.102 1 95.44 90 ARG A CA 1
ATOM 723 C C . ARG A 1 90 ? -11.297 0.778 -10.266 1 95.44 90 ARG A C 1
ATOM 725 O O . ARG A 1 90 ? -11.086 1.566 -9.344 1 95.44 90 ARG A O 1
ATOM 732 N N . SER A 1 91 ? -12.469 0.306 -10.539 1 94.88 91 SER A N 1
ATOM 733 C CA . SER A 1 91 ? -13.648 0.9 -9.922 1 94.88 91 SER A CA 1
ATOM 734 C C . SER A 1 91 ? -14.094 0.1 -8.703 1 94.88 91 SER A C 1
ATOM 736 O O . SER A 1 91 ? -14.898 0.581 -7.895 1 94.88 91 SER A O 1
ATOM 738 N N . ASN A 1 92 ? -13.695 -1.118 -8.594 1 94.75 92 ASN A N 1
ATOM 739 C CA . ASN A 1 92 ? -14.133 -1.971 -7.488 1 94.75 92 ASN A CA 1
ATOM 740 C C . ASN A 1 92 ? -13.383 -1.642 -6.199 1 94.75 92 ASN A C 1
ATOM 742 O O . ASN A 1 92 ? -12.164 -1.778 -6.133 1 94.75 92 ASN A O 1
ATOM 746 N N . PRO A 1 93 ? -14.031 -1.274 -5.129 1 94.75 93 PRO A N 1
ATOM 747 C CA . PRO A 1 93 ? -13.375 -0.812 -3.904 1 94.75 93 PRO A CA 1
ATOM 748 C C . PRO A 1 93 ? -12.758 -1.954 -3.102 1 94.75 93 PRO A C 1
ATOM 750 O O . PRO A 1 93 ? -11.945 -1.713 -2.207 1 94.75 93 PRO A O 1
ATOM 753 N N . ASP A 1 94 ? -13.148 -3.15 -3.404 1 96.06 94 ASP A N 1
ATOM 754 C CA . ASP A 1 94 ? -12.547 -4.285 -2.707 1 96.06 94 ASP A CA 1
ATOM 755 C C . ASP A 1 94 ? -11.133 -4.551 -3.205 1 96.06 94 ASP A C 1
ATOM 757 O O . ASP A 1 94 ? -10.336 -5.191 -2.518 1 96.06 94 ASP A O 1
ATOM 761 N N . ILE A 1 95 ? -10.914 -4.145 -4.461 1 97.19 95 ILE A N 1
ATOM 762 C CA . ILE A 1 95 ? -9.617 -4.387 -5.086 1 97.19 95 ILE A CA 1
ATOM 763 C C . ILE A 1 95 ? -8.648 -3.264 -4.715 1 97.19 95 ILE A C 1
ATOM 765 O O . ILE A 1 95 ? -8.922 -2.088 -4.961 1 97.19 95 ILE A O 1
ATOM 769 N N . LEU A 1 96 ? -7.562 -3.688 -4.141 1 98 96 LEU 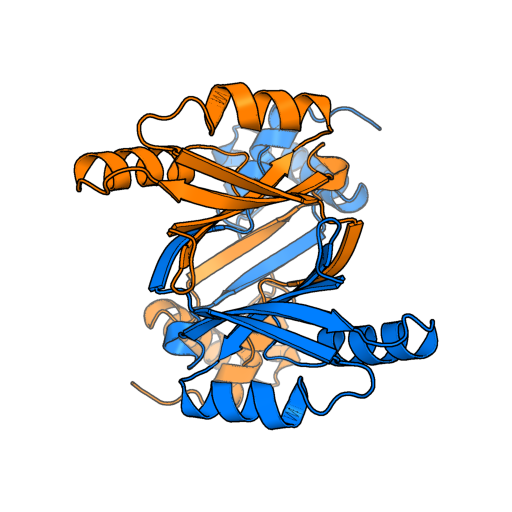A N 1
ATOM 770 C CA . LEU A 1 96 ? -6.52 -2.725 -3.797 1 98 96 LEU A CA 1
ATOM 771 C C . LEU A 1 96 ? -5.52 -2.572 -4.938 1 98 96 LEU A C 1
ATOM 773 O O . LEU A 1 96 ? -5.082 -1.461 -5.242 1 98 96 LEU A O 1
ATOM 777 N N . GLU A 1 97 ? -5.18 -3.697 -5.465 1 98.31 97 GLU A N 1
ATOM 778 C CA . GLU A 1 97 ? -4.152 -3.717 -6.5 1 98.31 97 GLU A CA 1
ATOM 779 C C . GLU A 1 97 ? -4.512 -4.691 -7.617 1 98.31 97 GLU A C 1
ATOM 781 O O . GLU A 1 97 ? -5.137 -5.727 -7.371 1 98.31 97 GLU A O 1
ATOM 786 N N . CYS A 1 98 ? -4.07 -4.34 -8.805 1 97.5 98 CYS A N 1
ATOM 787 C CA . CYS A 1 98 ? -4.184 -5.176 -9.992 1 97.5 98 CYS A CA 1
ATOM 788 C C . CYS A 1 98 ? -2.988 -4.977 -10.914 1 97.5 98 CYS A C 1
ATOM 790 O O . CYS A 1 98 ? -2.68 -3.85 -11.305 1 97.5 98 CYS A O 1
ATOM 792 N N . TYR A 1 99 ? -2.371 -6.121 -11.234 1 97.56 99 TYR A N 1
ATOM 793 C CA . TYR A 1 99 ? -1.154 -6.062 -12.039 1 97.56 99 TYR A CA 1
ATOM 794 C C . TYR A 1 99 ? -1.255 -6.984 -13.242 1 97.56 99 TYR A C 1
ATOM 796 O O . TYR A 1 99 ? -1.671 -8.141 -13.117 1 97.56 99 TYR A O 1
ATOM 804 N N . MET A 1 100 ? -0.917 -6.461 -14.422 1 95.31 100 MET A N 1
ATOM 805 C CA . MET A 1 100 ? -0.613 -7.336 -15.547 1 95.31 100 MET A CA 1
ATOM 806 C C . MET A 1 100 ? 0.758 -7.984 -15.383 1 95.31 100 MET A C 1
ATOM 808 O O . MET A 1 100 ? 1.745 -7.293 -15.117 1 95.31 100 MET A O 1
ATOM 812 N N . VAL A 1 101 ? 0.758 -9.273 -15.531 1 94.75 101 VAL A N 1
ATOM 813 C CA . VAL A 1 101 ? 2.012 -9.945 -15.195 1 94.75 101 VAL A CA 1
ATOM 814 C C . VAL A 1 101 ? 2.434 -10.859 -16.344 1 94.75 101 VAL A C 1
ATOM 816 O O . VAL A 1 101 ? 1.596 -11.297 -17.125 1 94.75 101 VAL A O 1
ATOM 819 N N . ALA A 1 102 ? 3.793 -11.062 -16.406 1 88.94 102 ALA A N 1
ATOM 820 C CA . ALA A 1 102 ? 4.355 -12.102 -17.266 1 88.94 102 ALA A CA 1
ATOM 821 C C . ALA A 1 102 ? 4.562 -13.398 -16.5 1 88.94 102 ALA A C 1
ATOM 823 O O . ALA A 1 102 ? 4.922 -13.383 -15.32 1 88.94 102 ALA A O 1
ATOM 824 N N . GLY A 1 103 ? 4.152 -14.5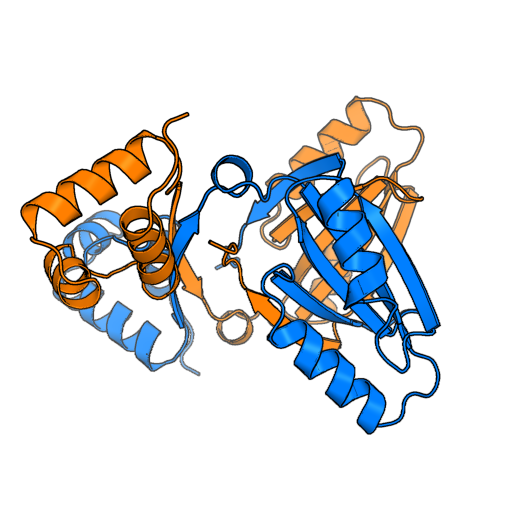94 -17.078 1 76.25 103 GLY A N 1
ATOM 825 C CA . GLY A 1 103 ? 4.477 -15.812 -16.359 1 76.25 103 GLY A CA 1
ATOM 826 C C . GLY A 1 103 ? 3.314 -16.781 -16.266 1 76.25 103 GLY A C 1
ATOM 827 O O . GLY A 1 103 ? 3.23 -17.578 -15.336 1 76.25 103 GLY A O 1
ATOM 828 N N . GLY A 1 104 ? 2.332 -16.719 -17.016 1 79.31 104 GLY A N 1
ATOM 829 C CA . GLY A 1 104 ? 1.331 -17.766 -17.125 1 79.31 104 GLY A CA 1
ATOM 830 C C . GLY A 1 104 ? -0.083 -17.266 -16.891 1 79.31 104 GLY A C 1
ATOM 831 O O . GLY A 1 104 ? -1.044 -17.859 -17.375 1 79.31 104 GLY A O 1
ATOM 832 N N . PHE A 1 105 ? -0.199 -16.25 -16.047 1 88.94 105 PHE A N 1
ATOM 833 C CA . PHE A 1 105 ? -1.496 -15.602 -15.891 1 88.94 105 PHE A CA 1
ATOM 834 C C . PHE A 1 105 ? -1.457 -14.172 -16.438 1 88.94 105 PHE A C 1
ATOM 836 O O . PHE A 1 105 ? -0.379 -13.617 -16.656 1 88.94 105 PHE A O 1
ATOM 843 N N . ASP A 1 106 ? -2.662 -13.672 -16.625 1 92.44 106 ASP A N 1
ATOM 844 C CA . ASP A 1 106 ? -2.744 -12.336 -17.219 1 92.44 106 ASP A CA 1
ATOM 845 C C . ASP A 1 106 ? -2.695 -11.25 -16.156 1 92.44 106 ASP A C 1
ATOM 847 O O . ASP A 1 106 ? -2.057 -10.211 -16.344 1 92.44 106 ASP A O 1
ATOM 851 N N . TYR A 1 107 ? -3.387 -11.609 -14.984 1 95 107 TYR A N 1
ATOM 852 C CA . TYR A 1 107 ? -3.443 -10.586 -13.938 1 95 107 TYR A CA 1
ATOM 853 C C . TYR A 1 107 ? -3.258 -11.203 -12.562 1 95 107 TYR A C 1
ATOM 855 O O . TYR A 1 107 ? -3.641 -12.359 -12.328 1 95 107 TYR A O 1
ATOM 863 N N . LEU A 1 108 ? -2.668 -10.453 -11.68 1 96.75 108 LEU A N 1
ATOM 864 C CA . LEU A 1 108 ? -2.664 -10.695 -10.242 1 96.75 108 LEU A CA 1
ATOM 865 C C . LEU A 1 108 ? -3.418 -9.594 -9.5 1 96.75 108 LEU A C 1
ATOM 867 O O . LEU A 1 108 ? -3.078 -8.414 -9.625 1 96.75 108 LEU A O 1
ATOM 871 N N . VAL A 1 109 ? -4.461 -9.992 -8.766 1 96.81 109 VAL A N 1
ATOM 872 C CA . VAL A 1 109 ? -5.332 -9.047 -8.078 1 96.81 109 VAL A CA 1
ATOM 873 C C . VAL A 1 109 ? -5.18 -9.203 -6.566 1 96.81 109 VAL A C 1
ATOM 875 O O . VAL A 1 109 ? -5.164 -10.328 -6.055 1 96.81 109 VAL A O 1
ATOM 878 N N . LYS A 1 110 ? -4.945 -8.125 -5.883 1 98 110 LYS A N 1
ATOM 879 C CA . LYS A 1 110 ? -4.969 -8.062 -4.422 1 98 110 LYS A CA 1
ATOM 880 C C . LYS A 1 110 ? -6.27 -7.441 -3.922 1 98 110 LYS A C 1
ATOM 882 O O . LYS A 1 110 ? -6.613 -6.32 -4.301 1 98 110 LYS A O 1
ATOM 887 N N . ALA A 1 111 ? -7.008 -8.148 -3.043 1 97.62 111 ALA A N 1
ATOM 888 C CA . ALA A 1 111 ? -8.305 -7.648 -2.582 1 97.62 111 ALA A CA 1
ATOM 889 C C . ALA A 1 111 ? -8.477 -7.871 -1.083 1 97.62 111 ALA A C 1
ATOM 891 O O . ALA A 1 111 ? -7.926 -8.828 -0.525 1 97.62 111 ALA A O 1
ATOM 892 N N . ARG A 1 112 ? -9.18 -6.961 -0.477 1 98 112 ARG A N 1
ATOM 893 C CA . ARG A 1 112 ? -9.594 -7.109 0.914 1 98 112 ARG A CA 1
ATOM 894 C C . ARG A 1 112 ? -11.109 -7.18 1.026 1 98 112 ARG A C 1
ATOM 896 O O . ARG A 1 112 ? -11.82 -6.348 0.457 1 98 112 ARG A O 1
ATOM 903 N N . VAL A 1 113 ? -11.547 -8.18 1.761 1 96.88 113 VAL A N 1
ATOM 904 C CA . VAL A 1 113 ? -12.969 -8.414 2.01 1 96.88 113 VAL A CA 1
ATOM 905 C C . VAL A 1 113 ? -13.195 -8.664 3.498 1 96.88 113 VAL A C 1
ATOM 907 O O . VAL A 1 113 ? -12.242 -8.75 4.273 1 96.88 113 VAL A O 1
ATOM 910 N N . SER A 1 114 ? -14.484 -8.688 3.883 1 96.88 114 SER A N 1
ATOM 911 C CA . SER A 1 114 ? -14.789 -8.812 5.305 1 96.88 114 SER A CA 1
ATOM 912 C C . SER A 1 114 ? -14.609 -10.25 5.781 1 96.88 114 SER A C 1
ATOM 914 O O . SER A 1 114 ? -14.133 -10.484 6.895 1 96.88 114 SER A O 1
ATOM 916 N N . ASP A 1 115 ? -15.07 -11.195 4.98 1 95.69 115 ASP A N 1
ATOM 917 C CA . ASP A 1 115 ? -15.078 -12.609 5.344 1 95.69 115 ASP A CA 1
ATOM 918 C C . ASP A 1 115 ? -15.289 -13.484 4.117 1 95.69 115 ASP A C 1
ATOM 920 O O . ASP A 1 115 ? -15.297 -12.992 2.986 1 95.69 115 ASP A O 1
ATOM 924 N N . MET A 1 116 ? -15.445 -14.734 4.461 1 94.44 116 MET A N 1
ATOM 925 C CA . MET A 1 116 ? -15.531 -15.703 3.373 1 94.44 116 MET A CA 1
ATOM 926 C C . MET A 1 116 ? -16.812 -15.5 2.561 1 94.44 116 MET A C 1
ATOM 928 O O . MET A 1 116 ? -16.812 -15.703 1.346 1 94.44 116 MET A O 1
ATOM 932 N N . ASP A 1 117 ? -17.875 -15.148 3.195 1 95.69 117 ASP A N 1
ATOM 933 C CA . ASP A 1 117 ? -19.125 -14.891 2.482 1 95.69 117 ASP A CA 1
ATOM 934 C C . ASP A 1 117 ? -18.969 -13.711 1.525 1 95.69 117 ASP A C 1
ATOM 936 O O . ASP A 1 117 ? -19.422 -13.766 0.381 1 95.69 117 ASP A O 1
ATOM 940 N N . HIS A 1 118 ? -18.391 -12.656 2.029 1 95.5 118 HIS A N 1
ATOM 941 C CA . HIS A 1 118 ? -18.062 -11.508 1.188 1 95.5 118 HIS A CA 1
ATOM 942 C C . HIS A 1 118 ? -17.172 -11.906 0.021 1 95.5 118 HIS A C 1
ATOM 944 O O . HIS A 1 118 ? -17.406 -11.5 -1.118 1 95.5 118 HIS A O 1
ATOM 950 N N . TYR A 1 119 ? -16.234 -12.781 0.255 1 95.38 119 TYR A N 1
ATOM 951 C CA . TYR A 1 119 ? -15.312 -13.234 -0.781 1 95.38 119 TYR A CA 1
ATOM 952 C C . TYR A 1 119 ? -16.047 -14.023 -1.859 1 95.38 119 TYR A C 1
ATOM 954 O O . TYR A 1 119 ? -15.82 -13.805 -3.053 1 95.38 119 TYR A O 1
ATOM 962 N N . ARG A 1 120 ? -16.844 -14.891 -1.422 1 92.69 120 ARG A N 1
ATOM 963 C CA . ARG A 1 120 ? -17.594 -15.695 -2.381 1 92.69 120 ARG A CA 1
ATOM 964 C C . ARG A 1 120 ? -18.438 -14.812 -3.291 1 92.69 120 ARG A C 1
ATOM 966 O O . ARG A 1 120 ? -18.484 -15.023 -4.504 1 92.69 120 ARG A O 1
ATOM 973 N N . ARG A 1 121 ? -19.062 -13.781 -2.717 1 93.12 121 ARG A N 1
ATOM 974 C CA . ARG A 1 121 ? -19.859 -12.852 -3.51 1 93.12 121 ARG A CA 1
ATOM 975 C C . ARG A 1 121 ? -18.984 -12.047 -4.457 1 93.12 121 ARG A C 1
ATOM 977 O O . ARG A 1 121 ? -19.328 -11.859 -5.629 1 93.12 121 ARG A O 1
ATOM 984 N N . PHE A 1 122 ? -17.875 -11.711 -3.896 1 92.19 122 PHE A N 1
ATOM 985 C CA . PHE A 1 122 ? -16.922 -10.953 -4.691 1 92.19 122 PHE A CA 1
ATOM 986 C C . PHE A 1 122 ? -16.438 -11.773 -5.879 1 92.19 122 PHE A C 1
ATOM 988 O O . PHE A 1 122 ? -16.453 -11.297 -7.02 1 92.19 122 PHE A O 1
ATOM 995 N N . LEU A 1 123 ? -16.078 -12.984 -5.668 1 89.56 123 LEU A N 1
ATOM 996 C CA . LEU A 1 123 ? -15.523 -13.859 -6.699 1 89.56 123 LEU A CA 1
ATOM 997 C C . LEU A 1 123 ? -16.594 -14.227 -7.727 1 89.56 123 LEU A C 1
ATOM 999 O O . LEU A 1 123 ? -16.359 -14.117 -8.93 1 89.56 123 LEU A O 1
ATOM 1003 N N . SER A 1 124 ? -17.688 -14.602 -7.254 1 83.31 124 SER A N 1
ATOM 1004 C CA . SER A 1 124 ? -18.734 -15.141 -8.117 1 83.31 124 SER A CA 1
ATOM 1005 C C . SER A 1 124 ? -19.469 -14.031 -8.859 1 83.31 124 SER A C 1
ATOM 1007 O O . SER A 1 124 ? -19.656 -14.102 -10.078 1 83.31 124 SER A O 1
ATOM 1009 N N . GLU A 1 125 ? -19.797 -12.992 -8.148 1 77.81 125 GLU A N 1
ATOM 1010 C CA . GLU A 1 125 ? -20.688 -11.977 -8.688 1 77.81 125 GLU A CA 1
ATOM 1011 C C . GLU A 1 125 ? -19.922 -10.898 -9.438 1 77.81 125 GLU A C 1
ATOM 1013 O O . GLU A 1 125 ? -20.453 -10.266 -10.352 1 77.81 125 GLU A O 1
ATOM 1018 N N . ALA A 1 126 ? -18.734 -10.844 -9.141 1 71.88 126 ALA A N 1
ATOM 1019 C CA . ALA A 1 126 ? -18.031 -9.695 -9.711 1 71.88 126 ALA A CA 1
ATOM 1020 C C . ALA A 1 126 ? -16.906 -10.148 -10.641 1 71.88 126 ALA A C 1
ATOM 1022 O O . ALA A 1 126 ? -16.953 -9.914 -11.852 1 71.88 126 ALA A O 1
ATOM 1023 N N . LEU A 1 127 ? -16.109 -11.039 -10.219 1 78.94 127 LEU A N 1
ATOM 1024 C CA . LEU A 1 127 ? -14.891 -11.312 -10.984 1 78.94 127 LEU A CA 1
ATOM 1025 C C . LEU A 1 127 ? -15.133 -12.398 -12.023 1 78.94 127 LEU A C 1
ATOM 1027 O O . LEU A 1 127 ? -14.875 -12.188 -13.211 1 78.94 127 LEU A O 1
ATOM 1031 N N . LEU A 1 128 ? -15.773 -13.422 -11.648 1 82.44 128 LEU A N 1
ATOM 1032 C CA . LEU A 1 128 ? -15.938 -14.555 -12.555 1 82.44 128 LEU A CA 1
ATOM 1033 C C . LEU A 1 128 ? -17.062 -14.297 -13.547 1 82.44 128 LEU A C 1
ATOM 1035 O O . LEU A 1 128 ? -17.141 -14.953 -14.586 1 82.44 128 LEU A O 1
ATOM 1039 N N . SER A 1 129 ? -17.844 -13.328 -13.211 1 81.56 129 SER A N 1
ATOM 1040 C CA . SER A 1 129 ? -18.953 -13.008 -14.102 1 81.56 129 SER A CA 1
ATOM 1041 C C . SER A 1 129 ? -18.531 -12.031 -15.195 1 81.56 129 SER A C 1
ATOM 1043 O O . SER A 1 129 ? -19.266 -11.797 -16.141 1 81.56 129 SER A O 1
ATOM 1045 N N . LEU A 1 130 ? -17.359 -11.562 -15.062 1 85 130 LEU A N 1
ATOM 1046 C CA . LEU A 1 130 ? -16.875 -10.625 -16.062 1 85 130 LEU A CA 1
ATOM 1047 C C . LEU A 1 130 ? -16.562 -11.336 -17.375 1 85 130 LEU A C 1
ATOM 1049 O O . LEU A 1 130 ? -15.891 -12.367 -17.391 1 85 130 LEU A O 1
ATOM 1053 N N . PRO A 1 131 ? -17.047 -10.75 -18.422 1 82.75 131 PRO A N 1
ATOM 1054 C CA . PRO A 1 131 ? -16.75 -11.336 -19.734 1 82.75 131 PRO A CA 1
ATOM 1055 C C . PRO A 1 131 ? -15.242 -11.477 -19.969 1 82.75 131 PRO A C 1
ATOM 1057 O O . PRO A 1 131 ? -14.477 -10.555 -19.672 1 82.75 131 PRO A O 1
ATOM 1060 N N . GLY A 1 132 ? -14.898 -12.688 -20.391 1 86.44 132 GLY A N 1
ATOM 1061 C CA . GLY A 1 132 ? -13.523 -12.883 -20.797 1 86.44 132 GLY A CA 1
ATOM 1062 C C . GLY A 1 132 ? -12.672 -13.555 -19.734 1 86.44 132 GLY A C 1
ATOM 1063 O O . GLY A 1 132 ? -11.547 -13.992 -20.016 1 86.44 132 GLY A O 1
ATOM 1064 N N . VAL A 1 133 ? -13.203 -13.625 -18.531 1 88.81 133 VAL A N 1
ATOM 1065 C CA . VAL A 1 133 ? -12.438 -14.305 -17.5 1 88.81 133 VAL A CA 1
ATOM 1066 C C . VAL A 1 133 ? -12.547 -15.82 -17.672 1 88.81 133 VAL A C 1
ATOM 1068 O O . VAL A 1 133 ? -13.641 -16.375 -17.625 1 88.81 133 VAL A O 1
ATOM 1071 N N . ARG A 1 134 ? -11.461 -16.391 -17.891 1 87.94 134 ARG A N 1
ATOM 1072 C CA . ARG A 1 134 ? -11.422 -17.812 -18.188 1 87.94 134 ARG A CA 1
ATOM 1073 C C . ARG A 1 134 ? -11.203 -18.641 -16.922 1 87.94 134 ARG A C 1
ATOM 1075 O O . ARG A 1 134 ? -11.891 -19.641 -16.688 1 87.94 134 ARG A O 1
ATOM 1082 N N . GLU A 1 135 ? -10.227 -18.25 -16.156 1 89.88 135 GLU A N 1
ATOM 1083 C CA . GLU A 1 135 ? -9.836 -19 -14.969 1 89.88 135 GLU A CA 1
ATOM 1084 C C . GLU A 1 135 ? -9.32 -18.062 -13.875 1 89.88 135 GLU A C 1
ATOM 1086 O O . GLU A 1 135 ? -8.758 -17 -14.172 1 89.88 135 GLU A O 1
ATOM 1091 N N . SER A 1 136 ? -9.633 -18.469 -12.672 1 90.94 136 SER A N 1
ATOM 1092 C CA . SER A 1 136 ? -9.055 -17.766 -11.531 1 90.94 136 SER A CA 1
ATOM 1093 C C . SER A 1 136 ? -8.492 -18.75 -10.5 1 90.94 136 SER A C 1
ATOM 1095 O O . SER A 1 136 ? -8.984 -19.875 -10.375 1 90.94 136 SER A O 1
ATOM 1097 N N . HIS A 1 137 ? -7.418 -18.375 -9.914 1 91.31 137 HIS A N 1
ATOM 1098 C CA . HIS A 1 137 ? -6.824 -19.094 -8.789 1 91.31 137 HIS A CA 1
ATOM 1099 C C . HIS A 1 137 ? -6.59 -18.141 -7.609 1 91.31 137 HIS A C 1
ATOM 1101 O O . HIS A 1 137 ? -5.973 -17.094 -7.77 1 91.31 137 HIS A O 1
ATOM 1107 N N . THR A 1 138 ? -7.094 -18.609 -6.438 1 92.44 138 THR A N 1
ATOM 1108 C CA . THR A 1 138 ? -7.047 -17.719 -5.289 1 92.44 138 THR A CA 1
ATOM 1109 C C . THR A 1 138 ? -6.027 -18.203 -4.262 1 92.44 138 THR A C 1
ATOM 1111 O O . THR A 1 138 ? -5.953 -19.406 -3.98 1 92.44 138 THR A O 1
ATOM 1114 N N . TYR A 1 139 ? -5.227 -17.25 -3.797 1 93.06 139 TYR A N 1
ATOM 1115 C CA . TYR A 1 139 ? -4.406 -17.438 -2.607 1 93.06 139 TYR A CA 1
ATOM 1116 C C . TYR A 1 139 ? -4.969 -16.656 -1.426 1 93.06 139 TYR A C 1
ATOM 1118 O O . TYR A 1 139 ? -4.98 -15.422 -1.436 1 93.06 139 TYR A O 1
ATOM 1126 N N . ALA A 1 140 ? -5.422 -17.422 -0.448 1 94.06 140 ALA A N 1
ATOM 1127 C CA . ALA A 1 140 ? -5.828 -16.75 0.787 1 94.06 140 ALA A CA 1
ATOM 1128 C C . ALA A 1 140 ? -4.617 -16.438 1.664 1 94.06 140 ALA A C 1
ATOM 1130 O O . ALA A 1 140 ? -3.766 -17.312 1.887 1 94.06 140 ALA A O 1
ATOM 1131 N N . VAL A 1 141 ? -4.523 -15.281 2.109 1 96.88 141 VAL A N 1
ATOM 1132 C CA . VAL A 1 141 ? -3.416 -14.891 2.977 1 96.88 141 VAL A CA 1
ATOM 1133 C C . VAL A 1 141 ? -3.67 -15.398 4.395 1 96.88 141 VAL A C 1
ATOM 1135 O O . VAL A 1 141 ? -4.672 -15.039 5.02 1 96.88 141 VAL A O 1
ATOM 1138 N N . MET A 1 142 ? -2.75 -16.156 4.785 1 95 142 MET A N 1
ATOM 1139 C CA . MET A 1 142 ? -2.873 -16.719 6.125 1 95 142 MET A CA 1
ATOM 1140 C C . MET A 1 142 ? -2.182 -15.844 7.156 1 95 142 MET A C 1
ATOM 1142 O O . MET A 1 142 ? -2.576 -15.82 8.328 1 95 142 MET A O 1
ATOM 1146 N N . GLU A 1 143 ? -1.147 -15.203 6.773 1 95 143 GLU A N 1
ATOM 1147 C CA . GLU A 1 143 ? -0.375 -14.312 7.633 1 95 143 GLU A CA 1
ATOM 1148 C C . GLU A 1 143 ? 0.264 -13.188 6.82 1 95 143 GLU A C 1
ATOM 1150 O O . GLU A 1 143 ? 0.796 -13.422 5.734 1 95 143 GLU A O 1
ATOM 1155 N N . GLU A 1 144 ? 0.131 -12.039 7.312 1 96.56 144 GLU A N 1
ATOM 1156 C CA . GLU A 1 144 ? 0.842 -10.891 6.762 1 96.56 144 GLU A CA 1
ATOM 1157 C C . GLU A 1 144 ? 2.189 -10.695 7.449 1 96.56 144 GLU A C 1
ATOM 1159 O O . GLU A 1 144 ? 2.275 -10.008 8.477 1 96.56 144 GLU A O 1
ATOM 1164 N N . VAL A 1 145 ? 3.227 -11.227 6.871 1 96.56 145 VAL A N 1
ATOM 1165 C CA . VAL A 1 145 ? 4.559 -11.188 7.465 1 96.56 145 VAL A CA 1
ATOM 1166 C C . VAL A 1 145 ? 5.113 -9.766 7.406 1 96.56 145 VAL A C 1
ATOM 1168 O O . VAL A 1 145 ? 5.723 -9.289 8.367 1 96.56 145 VAL A O 1
ATOM 1171 N N . LYS A 1 146 ? 4.934 -9.156 6.32 1 97.06 146 LYS A N 1
ATOM 1172 C CA . LYS A 1 146 ? 5.324 -7.766 6.074 1 97.06 146 LYS A CA 1
ATOM 1173 C C . LYS A 1 146 ? 4.355 -7.09 5.105 1 97.06 146 LYS A C 1
ATOM 1175 O O . LYS A 1 146 ? 3.934 -7.691 4.117 1 97.06 146 LYS A O 1
ATOM 1180 N N . GLU A 1 147 ? 3.959 -5.914 5.449 1 97 147 GLU A N 1
ATOM 1181 C CA . GLU A 1 147 ? 3.174 -5.09 4.539 1 97 147 GLU A CA 1
ATOM 1182 C C . GLU A 1 147 ? 3.486 -3.607 4.73 1 97 147 GLU A C 1
ATOM 1184 O O . GLU A 1 147 ? 3.203 -3.039 5.785 1 97 147 GLU A O 1
ATOM 1189 N N . THR A 1 148 ? 4.141 -3.012 3.777 1 96.38 148 THR A N 1
ATOM 1190 C CA . THR A 1 148 ? 4.426 -1.582 3.816 1 96.38 148 THR A CA 1
ATOM 1191 C C . THR A 1 148 ? 4.309 -0.97 2.422 1 96.38 148 THR A C 1
ATOM 1193 O O . THR A 1 148 ? 4.547 -1.647 1.42 1 96.38 148 THR A O 1
ATOM 1196 N N . ALA A 1 149 ? 3.895 0.243 2.418 1 94.88 149 ALA A N 1
ATOM 1197 C CA . ALA A 1 149 ? 3.893 1.003 1.171 1 94.88 149 ALA A CA 1
ATOM 1198 C C . ALA A 1 149 ? 5.168 1.83 1.031 1 94.88 149 ALA A C 1
ATOM 1200 O O . ALA A 1 149 ? 5.355 2.527 0.032 1 94.88 149 ALA A O 1
ATOM 1201 N N . ASP A 1 150 ? 6.055 1.703 2.033 1 96.44 150 ASP A N 1
ATOM 1202 C CA . ASP A 1 150 ? 7.277 2.504 2.02 1 96.44 150 ASP A CA 1
ATOM 1203 C C . ASP A 1 150 ? 8.242 2.008 0.949 1 96.44 150 ASP A C 1
ATOM 1205 O O . ASP A 1 150 ? 8.484 0.805 0.832 1 96.44 150 ASP A O 1
ATOM 1209 N N . ILE A 1 151 ? 8.758 2.967 0.265 1 96.62 151 ILE A N 1
ATOM 1210 C CA . ILE A 1 151 ? 9.75 2.682 -0.761 1 96.62 151 ILE A CA 1
ATOM 1211 C C . ILE A 1 151 ? 11.156 2.885 -0.188 1 96.62 151 ILE A C 1
ATOM 1213 O O . ILE A 1 151 ? 11.398 3.854 0.536 1 96.62 151 ILE A O 1
ATOM 1217 N N . ALA A 1 152 ? 12.039 1.974 -0.53 1 95.69 152 ALA A N 1
ATOM 1218 C CA . ALA A 1 152 ? 13.422 2.127 -0.081 1 95.69 152 ALA A CA 1
ATOM 1219 C C . ALA A 1 152 ? 14.031 3.422 -0.615 1 95.69 152 ALA A C 1
ATOM 1221 O O . ALA A 1 152 ? 13.969 3.695 -1.815 1 95.69 152 ALA A O 1
ATOM 1222 N N . VAL A 1 153 ? 14.602 4.203 0.259 1 96 153 VAL A N 1
ATOM 1223 C CA . VAL A 1 153 ? 15.211 5.48 -0.095 1 96 153 VAL A CA 1
ATOM 1224 C C . VAL A 1 153 ? 16.688 5.48 0.298 1 96 153 VAL A C 1
ATOM 1226 O O . VAL A 1 153 ? 17.031 5.094 1.415 1 96 153 VAL A O 1
ATOM 1229 N N . MET B 1 1 ? -17.656 -2.828 19.859 1 43.81 1 MET B N 1
ATOM 1230 C CA . MET B 1 1 ? -16.859 -1.842 19.141 1 43.81 1 MET B CA 1
ATOM 1231 C C . MET B 1 1 ? -17.75 -0.757 18.547 1 43.81 1 MET B C 1
ATOM 1233 O O . MET B 1 1 ? -18.797 -1.057 17.938 1 43.81 1 MET B O 1
ATOM 1237 N N . LYS B 1 2 ? -17.766 0.366 19.078 1 59.12 2 LYS B N 1
ATOM 1238 C CA . LYS B 1 2 ? -18.766 1.343 18.656 1 59.12 2 LYS B CA 1
ATOM 1239 C C . LYS B 1 2 ? -18.75 1.51 17.141 1 59.12 2 LYS B C 1
ATOM 1241 O O . LYS B 1 2 ? -17.703 1.441 16.516 1 59.12 2 LYS B O 1
ATOM 1246 N N . ASN B 1 3 ? -19.797 1.351 16.469 1 80.69 3 ASN B N 1
ATOM 1247 C CA . ASN B 1 3 ? -20.094 1.367 15.047 1 80.69 3 ASN B CA 1
ATOM 1248 C C . ASN B 1 3 ? -19.781 2.719 14.414 1 80.69 3 ASN B C 1
ATOM 1250 O O . ASN B 1 3 ? -20.031 3.764 15.016 1 80.69 3 ASN B O 1
ATOM 1254 N N . LEU B 1 4 ? -18.938 2.762 13.469 1 94.81 4 LEU B N 1
ATOM 1255 C CA . LEU B 1 4 ?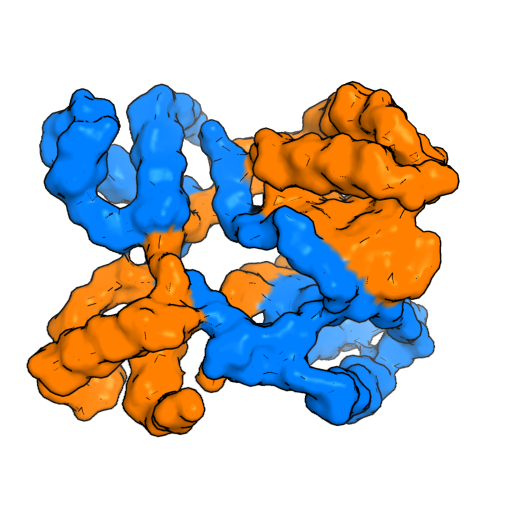 -18.641 3.959 12.688 1 94.81 4 LEU B CA 1
ATOM 1256 C C . LEU B 1 4 ? -19.922 4.535 12.078 1 94.81 4 LEU B C 1
ATOM 1258 O O . LEU B 1 4 ? -20.719 3.801 11.484 1 94.81 4 LEU B O 1
ATOM 1262 N N . ASP B 1 5 ? -20.203 5.77 12.398 1 95.12 5 ASP B N 1
ATOM 1263 C CA . ASP B 1 5 ? -21.328 6.387 11.703 1 95.12 5 ASP B CA 1
ATOM 1264 C C . ASP B 1 5 ? -20.875 7.035 10.391 1 95.12 5 ASP B C 1
ATOM 1266 O O . ASP B 1 5 ? -19.719 6.875 9.984 1 95.12 5 ASP B O 1
ATOM 1270 N N . ALA B 1 6 ? -21.781 7.703 9.742 1 95 6 ALA B N 1
ATOM 1271 C CA . ALA B 1 6 ? -21.516 8.25 8.414 1 95 6 ALA B CA 1
ATOM 1272 C C . ALA B 1 6 ? -20.422 9.312 8.461 1 95 6 ALA B C 1
ATOM 1274 O O . ALA B 1 6 ? -19.609 9.414 7.539 1 95 6 ALA B O 1
ATOM 1275 N N . MET B 1 7 ? -20.422 10.055 9.516 1 95.38 7 MET B N 1
ATOM 1276 C CA . MET B 1 7 ? -19.438 11.125 9.633 1 95.38 7 MET B CA 1
ATOM 1277 C C . MET B 1 7 ? -18.047 10.562 9.859 1 95.38 7 MET B C 1
ATOM 1279 O O . MET B 1 7 ? -17.078 11.039 9.266 1 95.38 7 MET B O 1
ATOM 1283 N N . ASP B 1 8 ? -17.969 9.562 10.719 1 97.38 8 ASP B N 1
ATOM 1284 C CA . ASP B 1 8 ? -16.703 8.883 10.914 1 97.38 8 ASP B CA 1
ATOM 1285 C C . ASP B 1 8 ? -16.125 8.398 9.578 1 97.38 8 ASP B C 1
ATOM 1287 O O . ASP B 1 8 ? -14.945 8.594 9.297 1 97.38 8 ASP B O 1
ATOM 1291 N N . ARG B 1 9 ? -16.953 7.82 8.797 1 97.62 9 ARG B N 1
ATOM 1292 C CA . ARG B 1 9 ? -16.547 7.254 7.52 1 97.62 9 ARG B CA 1
ATOM 1293 C C . ARG B 1 9 ? -16.094 8.352 6.559 1 97.62 9 ARG B C 1
ATOM 1295 O O . ARG B 1 9 ? -15.125 8.172 5.816 1 97.62 9 ARG B O 1
ATOM 1302 N N . SER B 1 10 ? -16.781 9.375 6.582 1 97.5 10 SER B N 1
ATOM 1303 C CA . SER B 1 10 ? -16.391 10.508 5.742 1 97.5 10 SER B CA 1
ATOM 1304 C C . SER B 1 10 ? -15.016 11.031 6.117 1 97.5 10 SER B C 1
ATOM 1306 O O . SER B 1 10 ? -14.219 11.375 5.246 1 97.5 10 SER B O 1
ATOM 1308 N N . ILE B 1 11 ? -14.781 11.078 7.391 1 98.19 11 ILE B N 1
ATOM 1309 C CA . ILE B 1 11 ? -13.484 11.531 7.891 1 98.19 11 ILE B CA 1
ATOM 1310 C C . ILE B 1 11 ? -12.383 10.602 7.387 1 98.19 11 ILE B C 1
ATOM 1312 O O . ILE B 1 11 ? -11.367 11.062 6.855 1 98.19 11 ILE B O 1
ATOM 1316 N N . LEU B 1 12 ? -12.633 9.367 7.531 1 98.5 12 LEU B N 1
ATOM 1317 C CA . LEU B 1 12 ? -11.633 8.367 7.145 1 98.5 12 LEU B CA 1
ATOM 1318 C C . LEU B 1 12 ? -11.352 8.43 5.648 1 98.5 12 LEU B C 1
ATOM 1320 O O . LEU B 1 12 ? -10.195 8.359 5.227 1 98.5 12 LEU B O 1
ATOM 1324 N N . ARG B 1 13 ? -12.383 8.594 4.852 1 98.06 13 ARG B N 1
ATOM 1325 C CA . ARG B 1 13 ? -12.211 8.711 3.408 1 98.06 13 ARG B CA 1
ATOM 1326 C C . ARG B 1 13 ? -11.398 9.953 3.055 1 98.06 13 ARG B C 1
ATOM 1328 O O . ARG B 1 13 ? -10.469 9.875 2.246 1 98.06 13 ARG B O 1
ATOM 1335 N N . ALA B 1 14 ? -11.727 11.008 3.666 1 98.25 14 ALA B N 1
ATOM 1336 C CA . ALA B 1 14 ? -11.047 12.273 3.385 1 98.25 14 ALA B CA 1
ATOM 1337 C C . ALA B 1 14 ? -9.57 12.188 3.742 1 98.25 14 ALA B C 1
ATOM 1339 O O . ALA B 1 14 ? -8.711 12.656 2.986 1 98.25 14 ALA B O 1
ATOM 1340 N N . LEU B 1 15 ? -9.289 11.547 4.828 1 98.38 15 LEU B N 1
ATOM 1341 C CA . LEU B 1 15 ? -7.906 11.469 5.297 1 98.38 15 LEU B CA 1
ATOM 1342 C C . LEU B 1 15 ? -7.094 10.508 4.441 1 98.38 15 LEU B C 1
ATOM 1344 O O . LEU B 1 15 ? -5.887 10.688 4.273 1 98.38 15 LEU B O 1
ATOM 1348 N N . GLN B 1 16 ? -7.75 9.492 3.879 1 98.19 16 GLN B N 1
ATOM 1349 C CA . GLN B 1 16 ? -7.055 8.641 2.924 1 98.19 16 GLN B CA 1
ATOM 1350 C C . GLN B 1 16 ? -6.676 9.414 1.664 1 98.19 16 GLN B C 1
ATOM 1352 O O . GLN B 1 16 ? -5.59 9.227 1.118 1 98.19 16 GLN B O 1
ATOM 1357 N N . GLU B 1 17 ? -7.527 10.266 1.336 1 97.12 17 GLU B N 1
ATOM 1358 C CA . GLU B 1 17 ? -7.297 11.055 0.133 1 97.12 17 GLU B CA 1
ATOM 1359 C C . GLU B 1 17 ? -6.184 12.078 0.349 1 97.12 17 GLU B C 1
ATOM 1361 O O . GLU B 1 17 ? -5.355 12.297 -0.537 1 97.12 17 GLU B O 1
ATOM 1366 N N . ASN B 1 18 ? -6.234 12.648 1.483 1 97.81 18 ASN B N 1
ATOM 1367 C CA . ASN B 1 18 ? -5.23 13.633 1.878 1 97.81 18 ASN B CA 1
ATOM 1368 C C . ASN B 1 18 ? -4.965 13.594 3.379 1 97.81 18 ASN B C 1
ATOM 1370 O O . ASN B 1 18 ? -5.723 14.164 4.164 1 97.81 18 ASN B O 1
ATOM 1374 N N . GLY B 1 19 ? -3.836 13.047 3.695 1 97.69 19 GLY B N 1
ATOM 1375 C CA . GLY B 1 19 ? -3.479 12.828 5.09 1 97.69 19 GLY B CA 1
ATOM 1376 C C . GLY B 1 19 ? -2.982 14.086 5.781 1 97.69 19 GLY B C 1
ATOM 1377 O O . GLY B 1 19 ? -2.742 14.078 6.988 1 97.69 19 GLY B O 1
ATOM 1378 N N . ARG B 1 20 ? -2.896 15.156 5.078 1 97 20 ARG B N 1
ATOM 1379 C CA . ARG B 1 20 ? -2.359 16.375 5.676 1 97 20 ARG B CA 1
ATOM 1380 C C . ARG B 1 20 ? -3.463 17.391 5.914 1 97 20 ARG B C 1
ATOM 1382 O O . ARG B 1 20 ? -3.188 18.531 6.312 1 97 20 ARG B O 1
ATOM 1389 N N . LEU B 1 21 ? -4.68 17 5.66 1 97.12 21 LEU B N 1
ATOM 1390 C CA . LEU B 1 21 ? -5.773 17.922 5.992 1 97.12 21 LEU B CA 1
ATOM 1391 C C . LEU B 1 21 ? -5.715 18.328 7.461 1 97.12 21 LEU B C 1
ATOM 1393 O O . LEU B 1 21 ? -5.582 17.469 8.344 1 97.12 21 LEU B O 1
ATOM 1397 N N . THR B 1 22 ? -5.84 19.625 7.668 1 95.56 22 THR B N 1
ATOM 1398 C CA . THR B 1 22 ? -6.027 20.094 9.039 1 95.56 22 THR B CA 1
ATOM 1399 C C . THR B 1 22 ? -7.441 19.797 9.523 1 95.56 22 THR B C 1
ATOM 1401 O O . THR B 1 22 ? -8.336 19.516 8.719 1 95.56 22 THR B O 1
ATOM 1404 N N . ASN B 1 23 ? -7.57 19.906 10.82 1 95.25 23 ASN B N 1
ATOM 1405 C CA . ASN B 1 23 ? -8.922 19.734 11.352 1 95.25 23 ASN B CA 1
ATOM 1406 C C . ASN B 1 23 ? -9.891 20.766 10.781 1 95.25 23 ASN B C 1
ATOM 1408 O O . ASN B 1 23 ? -11.055 20.453 10.531 1 95.25 23 ASN B O 1
ATOM 1412 N N . THR B 1 24 ? -9.359 21.922 10.555 1 96.5 24 THR B N 1
ATOM 1413 C CA . THR B 1 24 ? -10.188 22.984 9.992 1 96.5 24 THR B CA 1
ATOM 1414 C C . THR B 1 24 ? -10.602 22.641 8.562 1 96.5 24 THR B C 1
ATOM 1416 O O . THR B 1 24 ? -11.781 22.719 8.219 1 96.5 24 THR B O 1
ATOM 1419 N N . GLU B 1 25 ? -9.727 22.281 7.734 1 97.31 25 GLU B N 1
ATOM 1420 C CA . GLU B 1 25 ? -10.008 21.891 6.355 1 97.31 25 GLU B CA 1
ATOM 1421 C C . GLU B 1 25 ? -10.945 20.688 6.301 1 97.31 25 GLU B C 1
ATOM 1423 O O . GLU B 1 25 ? -11.859 20.641 5.477 1 97.31 25 GLU B O 1
ATOM 1428 N N . LEU B 1 26 ? -10.664 19.75 7.172 1 97.5 26 LEU B N 1
ATOM 1429 C CA . LEU B 1 26 ? -11.477 18.547 7.246 1 97.5 26 LEU B CA 1
ATOM 1430 C C . LEU B 1 26 ? -12.914 18.875 7.652 1 97.5 26 LEU B C 1
ATOM 1432 O O . LEU B 1 26 ? -13.867 18.391 7.039 1 97.5 26 LEU B O 1
ATOM 1436 N N . ALA B 1 27 ? -13.047 19.688 8.602 1 97.19 27 ALA B N 1
ATOM 1437 C CA . ALA B 1 27 ? -14.359 20.125 9.078 1 97.19 27 ALA B CA 1
ATOM 1438 C C . ALA B 1 27 ? -15.164 20.781 7.949 1 97.19 27 ALA B C 1
ATOM 1440 O O . ALA B 1 27 ? -16.344 20.484 7.773 1 97.19 27 ALA B O 1
ATOM 1441 N N . ASP B 1 28 ? -14.516 21.625 7.184 1 96.69 28 ASP B N 1
ATOM 1442 C CA . ASP B 1 28 ? -15.156 22.312 6.062 1 96.69 28 ASP B CA 1
ATOM 1443 C C . ASP B 1 28 ? -15.602 21.312 4.996 1 96.69 28 ASP B C 1
ATOM 1445 O O . ASP B 1 28 ? -16.688 21.453 4.426 1 96.69 28 ASP B O 1
ATOM 1449 N N . ARG B 1 29 ? -14.852 20.344 4.82 1 95.12 29 ARG B N 1
ATOM 1450 C CA . ARG B 1 29 ? -15.094 19.359 3.77 1 95.12 29 ARG B CA 1
ATOM 1451 C C . ARG B 1 29 ? -16.281 18.469 4.113 1 95.12 29 ARG B C 1
ATOM 1453 O O . ARG B 1 29 ? -17.047 18.062 3.229 1 95.12 29 ARG B O 1
ATOM 1460 N N . ILE B 1 30 ? -16.438 18.172 5.367 1 94.06 30 ILE B N 1
ATOM 1461 C CA . ILE B 1 30 ? -17.438 17.188 5.723 1 94.06 30 ILE B CA 1
ATOM 1462 C C . ILE B 1 30 ? -18.609 17.859 6.43 1 94.06 30 ILE B C 1
ATOM 1464 O O . ILE B 1 30 ? -19.547 17.188 6.883 1 94.06 30 ILE B O 1
ATOM 1468 N N . ASN B 1 31 ? -18.578 19.125 6.609 1 93.06 31 ASN B N 1
ATOM 1469 C CA . ASN B 1 31 ? -19.641 19.953 7.152 1 93.06 31 ASN B CA 1
ATOM 1470 C C . ASN B 1 31 ? -19.891 19.656 8.625 1 93.06 31 ASN B C 1
ATOM 1472 O O . ASN B 1 31 ? -21.031 19.375 9.023 1 93.06 31 ASN B O 1
ATOM 1476 N N . LEU B 1 32 ? -18.828 19.703 9.406 1 93.62 32 LEU B N 1
ATOM 1477 C CA . LEU B 1 32 ? -18.828 19.625 10.859 1 93.62 32 LEU B CA 1
ATOM 1478 C C . LEU B 1 32 ? -18.078 20.812 11.477 1 93.62 32 LEU B C 1
ATOM 1480 O O . LEU B 1 32 ? -17.359 21.516 10.773 1 93.62 32 LEU B O 1
ATOM 1484 N N . SER B 1 33 ? -18.375 20.922 12.766 1 95.31 33 SER B N 1
ATOM 1485 C CA . SER B 1 33 ? -17.578 21.906 13.477 1 95.31 33 SER B CA 1
ATOM 1486 C C . SER B 1 33 ? -16.141 21.438 13.648 1 95.31 33 SER B C 1
ATOM 1488 O O . SER B 1 33 ? -15.875 20.234 13.648 1 95.31 33 SER B O 1
ATOM 1490 N N . GLN B 1 34 ? -15.273 22.375 13.836 1 95.88 34 GLN B N 1
ATOM 1491 C CA . GLN B 1 34 ? -13.867 22.047 14.07 1 95.88 34 GLN B CA 1
ATOM 1492 C C . GLN B 1 34 ? -13.695 21.188 15.32 1 95.88 34 GLN B C 1
ATOM 1494 O O . GLN B 1 34 ? -12.914 20.25 15.328 1 95.88 34 GLN B O 1
ATOM 1499 N N . THR B 1 35 ? -14.438 21.594 16.312 1 96.69 35 THR B N 1
ATOM 1500 C CA . THR B 1 35 ? -14.328 20.891 17.578 1 96.69 35 THR B CA 1
ATOM 1501 C C . THR B 1 35 ? -14.812 19.438 17.438 1 96.69 35 THR B C 1
ATOM 1503 O O . THR B 1 35 ? -14.133 18.516 17.891 1 96.69 35 THR B O 1
ATOM 1506 N N . ALA B 1 36 ? -15.938 19.234 16.859 1 96.62 36 ALA B N 1
ATOM 1507 C CA . ALA B 1 36 ? -16.484 17.906 16.641 1 96.62 36 ALA B CA 1
ATOM 1508 C C . ALA B 1 36 ? -15.547 17.047 15.789 1 96.62 36 ALA B C 1
ATOM 1510 O O . ALA B 1 36 ? -15.336 15.875 16.062 1 96.62 36 ALA B O 1
ATOM 1511 N N . THR B 1 37 ? -15.023 17.688 14.773 1 97.62 37 THR B N 1
ATOM 1512 C CA . THR B 1 37 ? -14.109 17 13.875 1 97.62 37 THR B CA 1
ATOM 1513 C C . THR B 1 37 ? -12.859 16.547 14.625 1 97.62 37 THR B C 1
ATOM 1515 O O . THR B 1 37 ? -12.453 15.391 14.523 1 97.62 37 THR B O 1
ATOM 1518 N N . ALA B 1 38 ? -12.289 17.453 15.383 1 97.44 38 ALA B N 1
ATOM 1519 C CA . ALA B 1 38 ? -11.078 17.141 16.125 1 97.44 38 ALA B CA 1
ATOM 1520 C C . ALA B 1 38 ? -11.312 15.992 17.109 1 97.44 38 ALA B C 1
ATOM 1522 O O . ALA B 1 38 ? -10.477 15.094 17.234 1 97.44 38 ALA B O 1
ATOM 1523 N N . GLU B 1 39 ? -12.383 16.016 17.75 1 97.38 39 GLU B N 1
ATOM 1524 C CA . GLU B 1 39 ? -12.719 14.977 18.719 1 97.38 39 GLU B CA 1
ATOM 1525 C C . GLU B 1 39 ? -12.883 13.625 18.031 1 97.38 39 GLU B C 1
ATOM 1527 O O . GLU B 1 39 ? -12.438 12.602 18.562 1 97.38 39 GLU B O 1
ATOM 1532 N N . ARG B 1 40 ? -13.477 13.641 16.938 1 97.62 40 ARG B N 1
ATOM 1533 C CA . ARG B 1 40 ? -13.703 12.398 16.219 1 97.62 40 ARG B CA 1
ATOM 1534 C C . ARG B 1 40 ? -12.391 11.828 15.68 1 97.62 40 ARG B C 1
ATOM 1536 O O . ARG B 1 40 ? -12.148 10.625 15.773 1 97.62 40 ARG B O 1
ATOM 1543 N N . VAL B 1 41 ? -11.578 12.641 15.094 1 98.12 41 VAL B N 1
ATOM 1544 C CA . VAL B 1 41 ? -10.289 12.18 14.594 1 98.12 41 VAL B CA 1
ATOM 1545 C C . VAL B 1 41 ? -9.477 11.578 15.727 1 98.12 41 VAL B C 1
ATOM 1547 O O . VAL B 1 41 ? -8.875 10.516 15.578 1 98.12 41 VAL B O 1
ATOM 1550 N N . LYS B 1 42 ? -9.477 12.289 16.844 1 97.81 42 LYS B N 1
ATOM 1551 C CA . LYS B 1 42 ? -8.773 11.789 18.016 1 97.81 42 LYS B CA 1
ATOM 1552 C C . LYS B 1 42 ? -9.312 10.43 18.453 1 97.81 42 LYS B C 1
ATOM 1554 O O . LYS B 1 42 ? -8.539 9.516 18.75 1 97.81 42 LYS B O 1
ATOM 1559 N N . ARG B 1 43 ? -10.586 10.305 18.516 1 97.88 43 ARG B N 1
ATOM 1560 C CA . ARG B 1 43 ? -11.219 9.047 18.891 1 97.88 43 ARG B CA 1
ATOM 1561 C C . ARG B 1 43 ? -10.859 7.934 17.906 1 97.88 43 ARG B C 1
ATOM 1563 O O . ARG B 1 43 ? -10.492 6.832 18.328 1 97.88 43 ARG B O 1
ATOM 1570 N N . LEU B 1 44 ? -10.977 8.258 16.609 1 98.38 44 LEU B N 1
ATOM 1571 C CA . LEU B 1 44 ? -10.68 7.281 15.57 1 98.38 44 LEU B CA 1
ATOM 1572 C C . LEU B 1 44 ? -9.227 6.824 15.648 1 98.38 44 LEU B C 1
ATOM 1574 O O . LEU B 1 44 ? -8.914 5.668 15.359 1 98.38 44 LEU B O 1
ATOM 1578 N N . THR B 1 45 ? -8.344 7.727 16.016 1 98.25 45 THR B N 1
ATOM 1579 C CA . THR B 1 45 ? -6.938 7.406 16.203 1 98.25 45 THR B CA 1
ATOM 1580 C C . THR B 1 45 ? -6.734 6.535 17.438 1 98.25 45 THR B C 1
ATOM 1582 O O . THR B 1 45 ? -6.078 5.492 17.359 1 98.25 45 THR B O 1
ATOM 1585 N N . ARG B 1 46 ? -7.348 6.918 18.516 1 97.81 46 ARG B N 1
ATOM 1586 C CA . ARG B 1 46 ? -7.223 6.195 19.766 1 97.81 46 ARG B CA 1
ATOM 1587 C C . ARG B 1 46 ? -7.785 4.781 19.656 1 97.81 46 ARG B C 1
ATOM 1589 O O . ARG B 1 46 ? -7.215 3.834 20.203 1 97.81 46 ARG B O 1
ATOM 1596 N N . GLU B 1 47 ? -8.844 4.711 18.938 1 97.81 47 GLU B N 1
ATOM 1597 C CA . GLU B 1 47 ? -9.516 3.424 18.812 1 97.81 47 GLU B CA 1
ATOM 1598 C C . GLU B 1 47 ? -8.852 2.555 17.75 1 97.81 47 GLU B C 1
ATOM 1600 O O . GLU B 1 47 ? -9.242 1.406 17.547 1 97.81 47 GLU B O 1
ATOM 1605 N N . GLY B 1 48 ? -7.922 3.072 17.016 1 98 48 GLY B N 1
ATOM 1606 C CA . GLY B 1 48 ? -7.082 2.264 16.141 1 98 48 GLY B CA 1
ATOM 1607 C C . GLY B 1 48 ? -7.602 2.172 14.719 1 98 48 GLY B C 1
ATOM 1608 O O . GLY B 1 48 ? -7.184 1.297 13.961 1 98 48 GLY B O 1
ATOM 1609 N N . TYR B 1 49 ? -8.609 3.02 14.359 1 98.38 49 TYR B N 1
ATOM 1610 C CA . TYR B 1 49 ? -9.039 3.074 12.969 1 98.38 49 TYR B CA 1
ATOM 1611 C C . TYR B 1 49 ? -7.973 3.717 12.086 1 98.38 49 TYR B C 1
ATOM 1613 O O . TYR B 1 49 ? -7.758 3.293 10.953 1 98.38 49 TYR B O 1
ATOM 1621 N N . ILE B 1 50 ? -7.422 4.781 12.625 1 98.44 50 ILE B N 1
ATOM 1622 C CA . ILE B 1 50 ? -6.312 5.465 11.977 1 98.44 50 ILE B CA 1
ATOM 1623 C C . ILE B 1 50 ? -4.992 4.996 12.586 1 98.44 50 ILE B C 1
ATOM 1625 O O . ILE B 1 50 ? -4.754 5.172 13.781 1 98.44 50 ILE B O 1
ATOM 1629 N N . LEU B 1 51 ? -4.133 4.473 11.758 1 98.25 51 LEU B N 1
ATOM 1630 C CA . LEU B 1 51 ? -2.896 3.869 12.242 1 98.25 51 LEU B CA 1
ATOM 1631 C C . LEU B 1 51 ? -1.729 4.84 12.109 1 98.25 51 LEU B C 1
ATOM 1633 O O . LEU B 1 51 ? -0.675 4.637 12.719 1 98.25 51 LEU B O 1
ATOM 1637 N N . GLY B 1 52 ? -1.929 5.863 11.234 1 97.94 52 GLY B N 1
ATOM 1638 C CA . GLY B 1 52 ? -0.895 6.855 11 1 97.94 52 GLY B CA 1
ATOM 1639 C C . GLY B 1 52 ? -0.996 7.512 9.633 1 97.94 52 GLY B C 1
ATOM 1640 O O . GLY B 1 52 ? -1.982 7.32 8.922 1 97.94 52 GLY B O 1
ATOM 1641 N N . TYR B 1 53 ? -0.03 8.266 9.352 1 98.31 53 TYR B N 1
ATOM 1642 C CA . TYR B 1 53 ? 0.04 9.008 8.094 1 98.31 53 TYR B CA 1
ATOM 1643 C C . TYR B 1 53 ? 1.4 8.828 7.43 1 98.31 53 TYR B C 1
ATOM 1645 O O . TYR B 1 53 ? 2.426 8.758 8.109 1 98.31 53 TYR B O 1
ATOM 1653 N N . SER B 1 54 ? 1.371 8.758 6.176 1 98.19 54 SER B N 1
ATOM 1654 C CA . SER B 1 54 ? 2.629 8.539 5.465 1 98.19 54 SER B CA 1
ATOM 1655 C C . SER B 1 54 ? 2.65 9.297 4.141 1 98.19 54 SER B C 1
ATOM 1657 O O . SER B 1 54 ? 1.603 9.523 3.531 1 98.19 54 SER B O 1
ATOM 1659 N N . ALA B 1 55 ? 3.842 9.641 3.73 1 98.44 55 ALA B N 1
ATOM 1660 C CA . ALA B 1 55 ? 4.023 10.156 2.377 1 98.44 55 ALA B CA 1
ATOM 1661 C C . ALA B 1 55 ? 4.039 9.023 1.355 1 98.44 55 ALA B C 1
ATOM 1663 O O . ALA B 1 55 ? 4.621 7.969 1.603 1 98.44 55 ALA B O 1
ATOM 1664 N N . ARG B 1 56 ? 3.369 9.211 0.311 1 98.19 56 ARG B N 1
ATOM 1665 C CA . ARG B 1 56 ? 3.492 8.352 -0.861 1 98.19 56 ARG B CA 1
ATOM 1666 C C . ARG B 1 56 ? 4.594 8.852 -1.792 1 98.19 56 ARG B C 1
ATOM 1668 O O . ARG B 1 56 ? 4.555 9.992 -2.254 1 98.19 56 ARG B O 1
ATOM 1675 N N . LEU B 1 57 ? 5.559 7.973 -2.025 1 98.38 57 LEU B N 1
ATOM 1676 C CA . LEU B 1 57 ? 6.695 8.383 -2.846 1 98.38 57 LEU B CA 1
ATOM 1677 C C . LEU B 1 57 ? 6.648 7.707 -4.211 1 98.38 57 LEU B C 1
ATOM 1679 O O . LEU B 1 57 ? 5.992 6.676 -4.379 1 98.38 57 LEU B O 1
ATOM 1683 N N . SER B 1 58 ? 7.355 8.273 -5.117 1 97.94 58 SER B N 1
ATOM 1684 C CA . SER B 1 58 ? 7.406 7.75 -6.477 1 97.94 58 SER B CA 1
ATOM 1685 C C . SER B 1 58 ? 8.477 6.668 -6.609 1 97.94 58 SER B C 1
ATOM 1687 O O . SER B 1 58 ? 9.672 6.957 -6.539 1 97.94 58 SER B O 1
ATOM 1689 N N . PRO B 1 59 ? 8.016 5.473 -6.836 1 97.38 59 PRO B N 1
ATOM 1690 C CA . PRO B 1 59 ? 9.039 4.441 -7.055 1 97.38 59 PRO B CA 1
ATOM 1691 C C . PRO B 1 59 ? 9.945 4.758 -8.242 1 97.38 59 PRO B C 1
ATOM 1693 O O . PRO B 1 59 ? 11.164 4.566 -8.156 1 97.38 59 PRO B O 1
ATOM 1696 N N . LYS B 1 60 ? 9.398 5.262 -9.281 1 96.12 60 LYS B N 1
ATOM 1697 C CA . LYS B 1 60 ? 10.148 5.559 -10.5 1 96.12 60 LYS B CA 1
ATOM 1698 C C . LYS B 1 60 ? 11.242 6.59 -10.227 1 96.12 60 LYS B C 1
ATOM 1700 O O . LYS B 1 60 ? 12.398 6.391 -10.609 1 96.12 60 LYS B O 1
ATOM 1705 N N . ARG B 1 61 ? 10.906 7.602 -9.516 1 96.88 61 ARG B N 1
ATOM 1706 C CA . ARG B 1 61 ? 11.867 8.672 -9.25 1 96.88 61 ARG B CA 1
ATOM 1707 C C . ARG B 1 61 ? 12.93 8.219 -8.25 1 96.88 61 ARG B C 1
ATOM 1709 O O . ARG B 1 61 ? 13.984 8.844 -8.148 1 96.88 61 ARG B O 1
ATOM 1716 N N . LEU B 1 62 ? 12.664 7.137 -7.578 1 97.12 62 LEU B N 1
ATOM 1717 C CA . LEU B 1 62 ? 13.602 6.668 -6.562 1 97.12 62 LEU B CA 1
ATOM 1718 C C . LEU B 1 62 ? 14.336 5.414 -7.035 1 97.12 62 LEU B C 1
ATOM 1720 O O . LEU B 1 62 ? 14.883 4.664 -6.223 1 97.12 62 LEU B O 1
ATOM 1724 N N . ASP B 1 63 ? 14.273 5.141 -8.242 1 95.81 63 ASP B N 1
ATOM 1725 C CA . ASP B 1 63 ? 14.977 4.016 -8.852 1 95.81 63 ASP B CA 1
ATOM 1726 C C . ASP B 1 63 ? 14.5 2.689 -8.273 1 95.81 63 ASP B C 1
ATOM 1728 O O . ASP B 1 63 ? 15.312 1.858 -7.859 1 95.81 63 ASP B O 1
ATOM 1732 N N . ARG B 1 64 ? 13.203 2.592 -8.164 1 97.31 64 ARG B N 1
ATOM 1733 C CA . ARG B 1 64 ? 12.516 1.39 -7.711 1 97.31 64 ARG B CA 1
ATOM 1734 C C . ARG B 1 64 ? 11.312 1.081 -8.602 1 97.31 64 ARG B C 1
ATOM 1736 O O . ARG B 1 64 ? 10.242 0.734 -8.102 1 97.31 64 ARG B O 1
ATOM 1743 N N . ALA B 1 65 ? 11.5 1.242 -9.852 1 96.25 65 ALA B N 1
ATOM 1744 C CA . ALA B 1 65 ? 10.383 1.225 -10.797 1 96.25 65 ALA B CA 1
ATOM 1745 C C . ALA B 1 65 ? 9.93 -0.204 -11.078 1 96.25 65 ALA B C 1
ATOM 1747 O O . ALA B 1 65 ? 8.75 -0.447 -11.344 1 96.25 65 ALA B O 1
ATOM 1748 N N . MET B 1 66 ? 10.875 -1.116 -11.086 1 96.88 66 MET B N 1
ATOM 1749 C CA . MET B 1 66 ? 10.531 -2.492 -11.422 1 96.88 66 MET B CA 1
ATOM 1750 C C . MET B 1 66 ? 9.852 -3.191 -10.25 1 96.88 66 MET B C 1
ATOM 1752 O O . MET B 1 66 ? 10.375 -3.195 -9.133 1 96.88 66 MET B O 1
ATOM 1756 N N . LEU B 1 67 ? 8.703 -3.736 -10.492 1 97.81 67 LEU B N 1
ATOM 1757 C CA . LEU B 1 67 ? 7.895 -4.438 -9.5 1 97.81 67 LEU B CA 1
ATOM 1758 C C . LEU B 1 67 ? 7.773 -5.918 -9.844 1 97.81 67 LEU B C 1
ATOM 1760 O O . LEU B 1 67 ? 7.465 -6.27 -10.984 1 97.81 67 LEU B O 1
ATOM 1764 N N . VAL B 1 68 ? 8.07 -6.742 -8.844 1 96.44 68 VAL B N 1
ATOM 1765 C CA . VAL B 1 68 ? 7.98 -8.18 -9.078 1 96.44 68 VAL B CA 1
ATOM 1766 C C . VAL B 1 68 ? 7.223 -8.844 -7.926 1 96.44 68 VAL B C 1
ATOM 1768 O O . VAL B 1 68 ? 7.273 -8.367 -6.789 1 96.44 68 VAL B O 1
ATOM 1771 N N . PHE B 1 69 ? 6.539 -9.898 -8.266 1 96.75 69 PHE B N 1
ATOM 1772 C CA . PHE B 1 69 ? 5.988 -10.844 -7.301 1 96.75 69 PHE B CA 1
ATOM 1773 C C . PHE B 1 69 ? 6.715 -12.18 -7.371 1 96.75 69 PHE B C 1
ATOM 1775 O O . PHE B 1 69 ? 6.949 -12.703 -8.461 1 96.75 69 PHE B O 1
ATOM 1782 N N . ILE B 1 70 ? 7.047 -12.672 -6.184 1 95.25 70 ILE B N 1
ATOM 1783 C CA . ILE B 1 70 ? 7.797 -13.922 -6.137 1 95.25 70 ILE B CA 1
ATOM 1784 C C . ILE B 1 70 ? 7.07 -14.93 -5.246 1 95.25 70 ILE B C 1
ATOM 1786 O O . ILE B 1 70 ? 6.832 -14.664 -4.066 1 95.25 70 ILE B O 1
ATOM 1790 N N . GLU B 1 71 ? 6.723 -16.031 -5.875 1 94.25 71 GLU B N 1
ATOM 1791 C CA . GLU B 1 71 ? 6.238 -17.172 -5.109 1 94.25 71 GLU B CA 1
ATOM 1792 C C . GLU B 1 71 ? 7.398 -18 -4.57 1 94.25 71 GLU B C 1
ATOM 1794 O O . GLU B 1 71 ? 8.336 -18.328 -5.305 1 94.25 71 GLU B O 1
ATOM 1799 N N . ILE B 1 72 ? 7.281 -18.359 -3.256 1 93.81 72 ILE B N 1
ATOM 1800 C CA . ILE B 1 72 ? 8.383 -19.078 -2.619 1 93.81 72 ILE B CA 1
ATOM 1801 C C . ILE B 1 72 ? 7.863 -20.375 -2.006 1 93.81 72 ILE B C 1
ATOM 1803 O O . ILE B 1 72 ? 6.824 -20.375 -1.338 1 93.81 72 ILE B O 1
ATOM 1807 N N . LYS B 1 73 ? 8.516 -21.391 -2.34 1 92.44 73 LYS B N 1
ATOM 1808 C CA . LYS B 1 73 ? 8.328 -22.672 -1.661 1 92.44 73 LYS B CA 1
ATOM 1809 C C . LYS B 1 73 ? 9.531 -23.016 -0.782 1 92.44 73 LYS B C 1
ATOM 1811 O O . LYS B 1 73 ? 10.672 -22.969 -1.241 1 92.44 73 LYS B O 1
ATOM 1816 N N . LEU B 1 74 ? 9.258 -23.203 0.463 1 90.12 74 LEU B N 1
ATOM 1817 C CA . LEU B 1 74 ? 10.32 -23.547 1.397 1 90.12 74 LEU B CA 1
ATOM 1818 C C . LEU B 1 74 ? 10.484 -25.062 1.5 1 90.12 74 LEU B C 1
ATOM 1820 O O . LEU B 1 74 ? 9.555 -25.812 1.198 1 90.12 74 LEU B O 1
ATOM 1824 N N . ASP B 1 75 ? 11.703 -25.438 1.718 1 79.88 75 ASP B N 1
ATOM 1825 C CA . ASP B 1 75 ? 11.953 -26.844 1.99 1 79.88 75 ASP B CA 1
ATOM 1826 C C . ASP B 1 75 ? 11.344 -27.266 3.326 1 79.88 75 ASP B C 1
ATOM 1828 O O . ASP B 1 75 ? 10.961 -26.422 4.133 1 79.88 75 ASP B O 1
ATOM 1832 N N . ARG B 1 76 ? 11.453 -28.453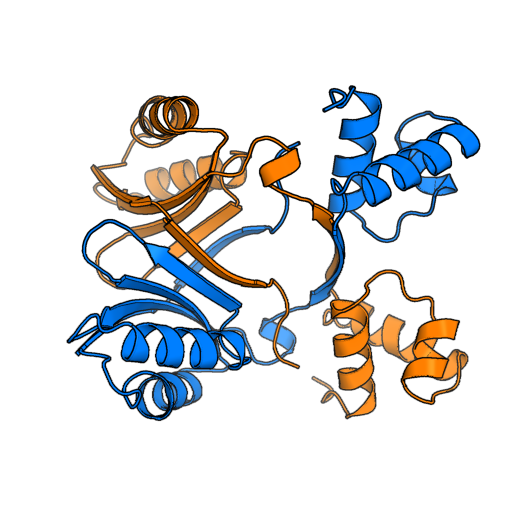 3.844 1 63.09 76 ARG B N 1
ATOM 1833 C CA . ARG B 1 76 ? 10.922 -29.156 5.004 1 63.09 76 ARG B CA 1
ATOM 1834 C C . ARG B 1 76 ? 10.891 -28.25 6.23 1 63.09 76 ARG B C 1
ATOM 1836 O O . ARG B 1 76 ? 11.938 -27.781 6.688 1 63.09 76 ARG B O 1
ATOM 1843 N N . THR B 1 77 ? 9.836 -27.281 6.48 1 60.66 77 THR B N 1
ATOM 1844 C CA . THR B 1 77 ? 9.312 -26.094 7.148 1 60.66 77 THR B CA 1
ATOM 1845 C C . THR B 1 77 ? 9.555 -26.172 8.648 1 60.66 77 THR B C 1
ATOM 1847 O O . THR B 1 77 ? 8.648 -26.516 9.414 1 60.66 77 THR B O 1
ATOM 1850 N N . THR B 1 78 ? 10.734 -26.469 8.969 1 73.12 78 THR B N 1
ATOM 1851 C CA . THR B 1 78 ? 10.961 -26.328 10.398 1 73.12 78 THR B CA 1
ATOM 1852 C C . THR B 1 78 ? 10.711 -24.891 10.852 1 73.12 78 THR B C 1
ATOM 1854 O O . THR B 1 78 ? 10.812 -23.953 10.047 1 73.12 78 THR B O 1
ATOM 1857 N N . PRO B 1 79 ? 10.312 -24.828 12 1 80.94 79 PRO B N 1
ATOM 1858 C CA . PRO B 1 79 ? 10.078 -23.5 12.555 1 80.94 79 PRO B CA 1
ATOM 1859 C C . PRO B 1 79 ? 11.273 -22.562 12.367 1 80.94 79 PRO B C 1
ATOM 1861 O O . PRO B 1 79 ? 11.086 -21.344 12.195 1 80.94 79 PRO B O 1
ATOM 1864 N N . GLU B 1 80 ? 12.383 -23.141 12.266 1 83.56 80 GLU B N 1
ATOM 1865 C CA . GLU B 1 80 ? 13.594 -22.328 12.141 1 83.56 80 GLU B CA 1
ATOM 1866 C C . GLU B 1 80 ? 13.695 -21.703 10.75 1 83.56 80 GLU B C 1
ATOM 1868 O O . GLU B 1 80 ? 14.117 -20.547 10.602 1 83.56 80 GLU B O 1
ATOM 1873 N N . VAL B 1 81 ? 13.328 -22.469 9.789 1 84.06 81 VAL B N 1
ATOM 1874 C CA . VAL B 1 81 ? 13.391 -21.984 8.406 1 84.06 81 VAL B CA 1
ATOM 1875 C C . VAL B 1 81 ? 12.383 -20.844 8.211 1 84.06 81 VAL B C 1
ATOM 1877 O O . VAL B 1 81 ? 12.695 -19.828 7.594 1 84.06 81 VAL B O 1
ATOM 1880 N N . PHE B 1 82 ? 11.219 -20.969 8.805 1 85.19 82 PHE B N 1
ATOM 1881 C CA . PHE B 1 82 ? 10.188 -19.953 8.703 1 85.19 82 PHE B CA 1
ATOM 1882 C C . PHE B 1 82 ? 10.641 -18.656 9.375 1 85.19 82 PHE B C 1
ATOM 1884 O O . PHE B 1 82 ? 10.453 -17.562 8.828 1 85.19 82 PHE B O 1
ATOM 1891 N N . GLU B 1 83 ? 11.227 -18.781 10.469 1 89.69 83 GLU B N 1
ATOM 1892 C CA . GLU B 1 83 ? 11.688 -17.625 11.211 1 89.69 83 GLU B CA 1
ATOM 1893 C C . GLU B 1 83 ? 12.797 -16.891 10.469 1 89.69 83 GLU B C 1
ATOM 1895 O O . GLU B 1 83 ? 12.812 -15.656 10.414 1 89.69 83 GLU B O 1
ATOM 1900 N N . THR B 1 84 ? 13.688 -17.688 9.93 1 89.75 84 THR B N 1
ATOM 1901 C CA . THR B 1 84 ? 14.789 -17.109 9.164 1 89.75 84 THR B CA 1
ATOM 1902 C C . THR B 1 84 ? 14.258 -16.344 7.953 1 89.75 84 THR B C 1
ATOM 1904 O O . THR B 1 84 ? 14.672 -15.211 7.699 1 89.75 84 THR B O 1
ATOM 1907 N N . PHE B 1 85 ? 13.375 -16.969 7.273 1 91.5 85 PHE B N 1
ATOM 1908 C CA . PHE B 1 85 ? 12.797 -16.359 6.086 1 91.5 85 PHE B CA 1
ATOM 1909 C C . PHE B 1 85 ? 12.023 -15.102 6.449 1 91.5 85 PHE B C 1
ATOM 1911 O O . PHE B 1 85 ? 12.188 -14.055 5.816 1 91.5 85 PHE B O 1
ATOM 1918 N N . SER B 1 86 ? 11.219 -15.188 7.484 1 91.94 86 SER B N 1
ATOM 1919 C CA . SER B 1 86 ? 10.414 -14.047 7.926 1 91.94 86 SER B CA 1
ATOM 1920 C C . SER B 1 86 ? 11.297 -12.883 8.352 1 91.94 86 SER B C 1
ATOM 1922 O O . SER B 1 86 ? 11.008 -11.727 8.023 1 91.94 86 SER B O 1
ATOM 1924 N N . THR B 1 87 ? 12.344 -13.117 9.07 1 93.12 87 THR B N 1
ATOM 1925 C CA . THR B 1 87 ? 13.266 -12.086 9.523 1 93.12 87 THR B CA 1
ATOM 1926 C C . THR B 1 87 ? 13.945 -11.406 8.336 1 93.12 87 THR B C 1
ATOM 1928 O O . THR B 1 87 ? 14.047 -10.18 8.297 1 93.12 87 THR B O 1
ATOM 1931 N N . PHE B 1 88 ? 14.359 -12.25 7.383 1 92.81 88 PHE B N 1
ATOM 1932 C CA . PHE B 1 88 ? 14.984 -11.727 6.176 1 92.81 88 PHE B CA 1
ATOM 1933 C C . PHE B 1 88 ? 14.031 -10.781 5.445 1 92.81 88 PHE B C 1
ATOM 1935 O O . PHE B 1 88 ? 14.422 -9.672 5.066 1 92.81 88 PHE B O 1
ATOM 1942 N N . THR B 1 89 ? 12.766 -11.234 5.258 1 93.94 89 THR B N 1
ATOM 1943 C CA . THR B 1 89 ? 11.812 -10.445 4.492 1 93.94 89 THR B CA 1
ATOM 1944 C C . THR B 1 89 ? 11.484 -9.141 5.219 1 93.94 89 THR B C 1
ATOM 1946 O O . THR B 1 89 ? 11.359 -8.086 4.594 1 93.94 89 THR B O 1
ATOM 1949 N N . ARG B 1 90 ? 11.414 -9.164 6.523 1 95.38 90 ARG B N 1
ATOM 1950 C CA . ARG B 1 90 ? 11.078 -7.984 7.312 1 95.38 90 ARG B CA 1
ATOM 1951 C C . ARG B 1 90 ? 12.188 -6.938 7.238 1 95.38 90 ARG B C 1
ATOM 1953 O O . ARG B 1 90 ? 11.914 -5.738 7.266 1 95.38 90 ARG B O 1
ATOM 1960 N N . SER B 1 91 ? 13.391 -7.395 7.07 1 94.75 91 SER B N 1
ATOM 1961 C CA . SER B 1 91 ? 14.523 -6.48 7.172 1 94.75 91 SER B CA 1
ATOM 1962 C C . SER B 1 91 ? 14.984 -6.012 5.793 1 94.75 91 SER B C 1
ATOM 1964 O O . SER B 1 91 ? 15.742 -5.043 5.68 1 94.75 91 SER B O 1
ATOM 1966 N N . ASN B 1 92 ? 14.641 -6.707 4.77 1 94.75 92 ASN B N 1
ATOM 1967 C CA . ASN B 1 92 ? 15.086 -6.359 3.424 1 94.75 92 ASN B CA 1
ATOM 1968 C C . ASN B 1 92 ? 14.305 -5.18 2.855 1 94.75 92 ASN B C 1
ATOM 1970 O O . ASN B 1 92 ? 13.086 -5.262 2.684 1 94.75 92 ASN B O 1
ATOM 1974 N N . PRO B 1 93 ? 14.906 -4.09 2.482 1 94.75 93 PRO B N 1
ATOM 1975 C CA . PRO B 1 93 ? 14.203 -2.875 2.062 1 94.75 93 PRO B CA 1
ATOM 1976 C C . PRO B 1 93 ? 13.617 -2.988 0.657 1 94.75 93 PRO B C 1
ATOM 1978 O O . PRO B 1 93 ? 12.781 -2.172 0.266 1 94.75 93 PRO B O 1
ATOM 1981 N N . ASP B 1 94 ? 14.062 -3.959 -0.078 1 96.12 94 ASP B N 1
ATOM 1982 C CA . ASP B 1 94 ? 13.5 -4.148 -1.411 1 96.12 94 ASP B CA 1
ATOM 1983 C C . ASP B 1 94 ? 12.109 -4.766 -1.337 1 96.12 94 ASP B C 1
ATOM 1985 O O . ASP B 1 94 ? 11.328 -4.66 -2.283 1 96.12 94 ASP B O 1
ATOM 1989 N N . ILE B 1 95 ? 11.914 -5.504 -0.241 1 97.19 95 ILE B N 1
ATOM 1990 C CA . ILE B 1 95 ? 10.641 -6.203 -0.069 1 97.19 95 ILE B CA 1
ATOM 1991 C C . ILE B 1 95 ? 9.609 -5.262 0.55 1 97.19 95 ILE B C 1
ATOM 1993 O O . ILE B 1 95 ? 9.844 -4.703 1.626 1 97.19 95 ILE B O 1
ATOM 1997 N N . LEU B 1 96 ? 8.531 -5.129 -0.159 1 98.06 96 LEU B N 1
ATOM 1998 C CA . LEU B 1 96 ? 7.438 -4.309 0.35 1 98.06 96 LEU B CA 1
ATOM 1999 C C . LEU B 1 96 ? 6.461 -5.152 1.159 1 98.06 96 LEU B C 1
ATOM 2001 O O . LEU B 1 96 ? 5.977 -4.719 2.207 1 98.06 96 LEU B O 1
ATOM 2005 N N . GLU B 1 97 ? 6.176 -6.277 0.61 1 98.25 97 GLU B N 1
ATOM 2006 C CA . GLU B 1 97 ? 5.176 -7.148 1.219 1 98.25 97 GLU B CA 1
ATOM 2007 C C . GLU B 1 97 ? 5.605 -8.609 1.163 1 98.25 97 GLU B C 1
ATOM 2009 O O . GLU B 1 97 ? 6.273 -9.031 0.214 1 98.25 97 GLU B O 1
ATOM 2014 N N . CYS B 1 98 ? 5.188 -9.336 2.17 1 97.44 98 CYS B N 1
ATOM 2015 C CA . CYS B 1 98 ? 5.367 -10.781 2.262 1 97.44 98 CYS B CA 1
ATOM 2016 C C . CYS B 1 98 ? 4.188 -11.438 2.971 1 97.44 98 CYS B C 1
ATOM 2018 O O . CYS B 1 98 ? 3.836 -11.047 4.086 1 97.44 98 CYS B O 1
ATOM 2020 N N . TYR B 1 99 ? 3.629 -12.414 2.27 1 97.56 99 TYR B N 1
ATOM 2021 C CA . TYR B 1 99 ? 2.432 -13.062 2.793 1 97.56 99 TYR B CA 1
ATOM 2022 C C . TYR B 1 99 ? 2.604 -14.578 2.832 1 97.56 99 TYR B C 1
ATOM 2024 O O . TYR B 1 99 ? 3.07 -15.18 1.863 1 97.56 99 TYR B O 1
ATOM 2032 N N . MET B 1 100 ? 2.26 -15.18 3.967 1 95.31 100 MET B N 1
ATOM 2033 C CA . MET B 1 100 ? 2.025 -16.609 3.982 1 95.31 100 MET B CA 1
ATOM 2034 C C . MET B 1 100 ? 0.68 -16.953 3.35 1 95.31 100 MET B C 1
ATOM 2036 O O . MET B 1 100 ? -0.344 -16.375 3.705 1 95.31 100 MET B O 1
ATOM 2040 N N . VAL B 1 101 ? 0.742 -17.875 2.434 1 94.75 101 VAL B N 1
ATOM 2041 C CA . VAL B 1 101 ? -0.488 -18.094 1.679 1 94.75 101 VAL B CA 1
ATOM 2042 C C . VAL B 1 101 ? -0.837 -19.578 1.674 1 94.75 101 VAL B C 1
ATOM 2044 O O . VAL B 1 101 ? 0.039 -20.438 1.847 1 94.75 101 VAL B O 1
ATOM 2047 N N . ALA B 1 102 ? -2.168 -19.844 1.521 1 88.94 102 ALA B N 1
ATOM 2048 C CA . ALA B 1 102 ? -2.66 -21.188 1.238 1 88.94 102 ALA B CA 1
ATOM 2049 C C . ALA B 1 102 ? -2.816 -21.406 -0.263 1 88.94 102 ALA B C 1
ATOM 2051 O O . ALA B 1 102 ? -3.199 -20.484 -0.996 1 88.94 102 ALA B O 1
ATOM 2052 N N . GLY B 1 103 ? -2.355 -22.594 -0.8 1 76.12 103 GLY B N 1
ATOM 2053 C CA . GLY B 1 103 ? -2.639 -22.828 -2.209 1 76.12 103 GLY B CA 1
ATOM 2054 C C . GLY B 1 103 ? -1.43 -23.297 -2.992 1 76.12 103 GLY B C 1
ATOM 2055 O O . GLY B 1 103 ? -1.336 -23.078 -4.199 1 76.12 103 GLY B O 1
ATOM 2056 N N . GLY B 1 104 ? -0.435 -23.766 -2.453 1 78.75 104 GLY B N 1
ATOM 2057 C CA . GLY B 1 104 ? 0.619 -24.469 -3.178 1 78.75 104 GLY B CA 1
ATOM 2058 C C . GLY B 1 104 ? 2.002 -23.906 -2.9 1 78.75 104 GLY B C 1
ATOM 2059 O O . GLY B 1 104 ? 3 -24.625 -3.006 1 78.75 104 GLY B O 1
ATOM 2060 N N . PHE B 1 105 ? 2.059 -22.594 -2.676 1 88.75 105 PHE B N 1
ATOM 2061 C CA . PHE B 1 105 ? 3.318 -22 -2.232 1 88.75 105 PHE B CA 1
ATOM 2062 C C . PHE B 1 105 ? 3.215 -21.531 -0.788 1 88.75 105 PHE B C 1
ATOM 2064 O O . PHE B 1 105 ? 2.115 -21.406 -0.248 1 88.75 105 PHE B O 1
ATOM 2071 N N . ASP B 1 106 ? 4.406 -21.312 -0.239 1 92.25 106 ASP B N 1
ATOM 2072 C CA . ASP B 1 106 ? 4.43 -20.938 1.173 1 92.25 106 ASP B CA 1
ATOM 2073 C C . ASP B 1 106 ? 4.301 -19.438 1.349 1 92.25 106 ASP B C 1
ATOM 2075 O O . ASP B 1 106 ? 3.615 -18.969 2.26 1 92.25 106 ASP B O 1
ATOM 2079 N N . TYR B 1 107 ? 4.977 -18.719 0.361 1 95 107 TYR B N 1
ATOM 2080 C CA . TYR B 1 107 ? 4.965 -17.266 0.505 1 95 107 TYR B CA 1
ATOM 2081 C C . TYR B 1 107 ? 4.777 -16.594 -0.846 1 95 107 TYR B C 1
ATOM 2083 O O . TYR B 1 107 ? 5.215 -17.109 -1.875 1 95 107 TYR B O 1
ATOM 2091 N N . LEU B 1 108 ? 4.129 -15.461 -0.819 1 96.69 108 LEU B N 1
ATOM 2092 C CA . LEU B 1 108 ? 4.102 -14.492 -1.908 1 96.69 108 LEU B CA 1
ATOM 2093 C C . LEU B 1 108 ? 4.789 -13.195 -1.495 1 96.69 108 LEU B C 1
ATOM 2095 O O . LEU B 1 108 ? 4.398 -12.562 -0.507 1 96.69 108 LEU B O 1
ATOM 2099 N N . VAL B 1 109 ? 5.836 -12.828 -2.242 1 96.81 109 VAL B N 1
ATOM 2100 C CA . VAL B 1 109 ? 6.645 -11.656 -1.916 1 96.81 109 VAL B CA 1
ATOM 2101 C C . VAL B 1 109 ? 6.469 -10.586 -2.992 1 96.81 109 VAL B C 1
ATOM 2103 O O . VAL B 1 109 ? 6.492 -10.891 -4.188 1 96.81 109 VAL B O 1
ATOM 2106 N N . LYS B 1 110 ? 6.172 -9.383 -2.584 1 98 110 LYS B N 1
ATOM 2107 C CA . LYS B 1 110 ? 6.16 -8.211 -3.447 1 98 110 LYS B CA 1
ATOM 2108 C C . LYS B 1 110 ? 7.418 -7.367 -3.248 1 98 110 LYS B C 1
ATOM 2110 O O . LYS B 1 110 ? 7.715 -6.941 -2.129 1 98 110 LYS B O 1
ATOM 2115 N N . ALA B 1 111 ? 8.172 -7.086 -4.332 1 97.62 111 ALA B N 1
ATOM 2116 C CA . ALA B 1 111 ? 9.422 -6.352 -4.203 1 97.62 111 ALA B CA 1
ATOM 2117 C C . ALA B 1 111 ? 9.57 -5.316 -5.312 1 97.62 111 ALA B C 1
ATOM 2119 O O . ALA B 1 111 ? 9.055 -5.5 -6.414 1 97.62 111 ALA B O 1
ATOM 2120 N N . ARG B 1 112 ? 10.211 -4.242 -4.965 1 97.94 112 ARG B N 1
ATOM 2121 C CA . ARG B 1 112 ? 10.602 -3.234 -5.941 1 97.94 112 ARG B CA 1
ATOM 2122 C C . ARG B 1 112 ? 12.117 -3.113 -6.031 1 97.94 112 ARG B C 1
ATOM 2124 O O . ARG B 1 112 ? 12.797 -3.002 -5.012 1 97.94 112 ARG B O 1
ATOM 2131 N N . VAL B 1 113 ? 12.586 -3.145 -7.258 1 96.81 113 VAL B N 1
ATOM 2132 C CA . VAL B 1 113 ? 14.008 -3.025 -7.566 1 96.81 113 VAL B CA 1
ATOM 2133 C C . VAL B 1 113 ? 14.211 -2.014 -8.688 1 96.81 113 VAL B C 1
ATOM 2135 O O . VAL B 1 113 ? 13.242 -1.51 -9.266 1 96.81 113 VAL B O 1
ATOM 2138 N N . SER B 1 114 ? 15.492 -1.662 -8.922 1 96.81 114 SER B N 1
ATOM 2139 C CA . SER B 1 114 ? 15.766 -0.622 -9.914 1 96.81 114 SER B CA 1
ATOM 2140 C C . SER B 1 114 ? 15.633 -1.161 -11.328 1 96.81 114 SER B C 1
ATOM 2142 O O . SER B 1 114 ? 15.141 -0.467 -12.219 1 96.81 114 SER B O 1
ATOM 2144 N N . ASP B 1 115 ? 16.172 -2.35 -11.555 1 95.69 115 ASP B N 1
ATOM 2145 C CA . ASP B 1 115 ? 16.234 -2.949 -12.883 1 95.69 115 ASP B CA 1
ATOM 2146 C C . ASP B 1 115 ? 16.516 -4.445 -12.797 1 95.69 115 ASP B C 1
ATOM 2148 O O . ASP B 1 115 ? 16.531 -5.02 -11.711 1 95.69 115 ASP B O 1
ATOM 2152 N N . MET B 1 116 ? 16.719 -4.949 -13.977 1 94.44 116 MET B N 1
ATOM 2153 C CA . MET B 1 116 ? 16.875 -6.398 -14.055 1 94.44 116 MET B CA 1
ATOM 2154 C C . MET B 1 116 ? 18.156 -6.844 -13.359 1 94.44 116 MET B C 1
ATOM 2156 O O . MET B 1 116 ? 18.203 -7.918 -12.75 1 94.44 116 MET B O 1
ATOM 2160 N N . ASP B 1 117 ? 19.203 -6.078 -13.453 1 95.56 117 ASP B N 1
ATOM 2161 C CA . ASP B 1 117 ? 20.453 -6.414 -12.773 1 95.56 117 ASP B CA 1
ATOM 2162 C C . ASP B 1 117 ? 20.266 -6.426 -11.258 1 95.56 117 ASP B C 1
ATOM 2164 O O . ASP B 1 117 ? 20.75 -7.332 -10.578 1 95.56 117 ASP B O 1
ATOM 2168 N N . HIS B 1 118 ? 19.625 -5.402 -10.773 1 95.5 118 HIS B N 1
ATOM 2169 C CA . HIS B 1 118 ? 19.266 -5.355 -9.359 1 95.5 118 HIS B CA 1
ATOM 2170 C C . HIS B 1 118 ? 18.422 -6.559 -8.961 1 95.5 118 HIS B C 1
ATOM 2172 O O . HIS B 1 118 ? 18.672 -7.176 -7.922 1 95.5 118 HIS B O 1
ATOM 2178 N N . TYR B 1 119 ? 17.516 -6.965 -9.805 1 95.38 119 TYR B N 1
ATOM 2179 C CA . TYR B 1 119 ? 16.641 -8.102 -9.523 1 95.38 119 TYR B CA 1
ATOM 2180 C C . TYR B 1 119 ? 17.453 -9.398 -9.445 1 95.38 119 TYR B C 1
ATOM 2182 O O . TYR B 1 119 ? 17.234 -10.203 -8.539 1 95.38 119 TYR B O 1
ATOM 2190 N N . ARG B 1 120 ? 18.266 -9.57 -10.398 1 92.56 120 ARG B N 1
ATOM 2191 C CA . ARG B 1 120 ? 19.078 -10.781 -10.406 1 92.56 120 ARG B CA 1
ATOM 2192 C C . ARG B 1 120 ? 19.906 -10.898 -9.133 1 92.56 120 ARG B C 1
ATOM 2194 O O . ARG B 1 120 ? 19.984 -11.969 -8.539 1 92.56 120 ARG B O 1
ATOM 2201 N N . ARG B 1 121 ? 20.469 -9.773 -8.672 1 92.88 121 ARG B N 1
ATOM 2202 C CA . ARG B 1 121 ? 21.234 -9.773 -7.434 1 92.88 121 ARG B CA 1
ATOM 2203 C C . ARG B 1 121 ? 20.344 -10.055 -6.23 1 92.88 121 ARG B C 1
ATOM 2205 O O . ARG B 1 121 ? 20.719 -10.828 -5.348 1 92.88 121 ARG B O 1
ATOM 2212 N N . PHE B 1 122 ? 19.219 -9.445 -6.344 1 92 122 PHE B N 1
ATOM 2213 C CA . PHE B 1 122 ? 18.25 -9.648 -5.273 1 92 122 PHE B CA 1
ATOM 2214 C C . PHE B 1 122 ? 17.828 -11.109 -5.184 1 92 122 PHE B C 1
ATOM 2216 O O . PHE B 1 122 ? 17.844 -11.703 -4.102 1 92 122 PHE B O 1
ATOM 2223 N N . LEU B 1 123 ? 17.516 -11.711 -6.258 1 89.38 123 LEU B N 1
ATOM 2224 C CA . LEU B 1 123 ? 17.031 -13.086 -6.309 1 89.38 123 LEU B CA 1
ATOM 2225 C C . LEU B 1 123 ? 18.141 -14.062 -5.922 1 89.38 123 LEU B C 1
ATOM 2227 O O . LEU B 1 123 ? 17.922 -14.945 -5.086 1 89.38 123 LEU B O 1
ATOM 2231 N N . SER B 1 124 ? 19.234 -13.883 -6.488 1 83.38 124 SER B N 1
ATOM 2232 C CA . SER B 1 124 ? 20.328 -14.844 -6.344 1 83.38 124 SER B CA 1
ATOM 2233 C C . SER B 1 124 ? 21.031 -14.688 -4.996 1 83.38 124 SER B C 1
ATOM 2235 O O . SER B 1 124 ? 21.234 -15.68 -4.289 1 83.38 124 SER B O 1
ATOM 2237 N N . GLU B 1 125 ? 21.281 -13.461 -4.629 1 77.94 125 GLU B N 1
ATOM 2238 C CA . GLU B 1 125 ? 22.141 -13.211 -3.477 1 77.94 125 GLU B CA 1
ATOM 2239 C C . GLU B 1 125 ? 21.344 -13.156 -2.184 1 77.94 125 GLU B C 1
ATOM 2241 O O . GLU B 1 125 ? 21.859 -13.453 -1.107 1 77.94 125 GLU B O 1
ATOM 2246 N N . ALA B 1 126 ? 20.141 -12.938 -2.365 1 72.31 126 ALA B N 1
ATOM 2247 C CA . ALA B 1 126 ? 19.391 -12.695 -1.133 1 72.31 126 ALA B CA 1
ATOM 2248 C C . ALA B 1 126 ? 18.328 -13.758 -0.924 1 72.31 126 ALA B C 1
ATOM 2250 O O . ALA B 1 126 ? 18.391 -14.555 0.017 1 72.31 126 ALA B O 1
ATOM 2251 N N . LEU B 1 127 ? 17.547 -14.031 -1.889 1 78.88 127 LEU B N 1
ATOM 2252 C CA . LEU B 1 127 ? 16.375 -14.852 -1.646 1 78.88 127 LEU B CA 1
ATOM 2253 C C . LEU B 1 127 ? 16.703 -16.328 -1.829 1 78.88 127 LEU B C 1
ATOM 2255 O O . LEU B 1 127 ? 16.453 -17.141 -0.932 1 78.88 127 LEU B O 1
ATOM 2259 N N . LEU B 1 128 ? 17.375 -16.641 -2.861 1 82.5 128 LEU B N 1
ATOM 2260 C CA . LEU B 1 128 ? 17.609 -18.047 -3.172 1 82.5 128 LEU B CA 1
ATOM 2261 C C . LEU B 1 128 ? 18.75 -18.609 -2.324 1 82.5 128 LEU B C 1
ATOM 2263 O O . LEU B 1 128 ? 18.891 -19.828 -2.18 1 82.5 128 LEU B O 1
ATOM 2267 N N . SER B 1 129 ? 19.484 -17.703 -1.77 1 81.12 129 SER B N 1
ATOM 2268 C CA . SER B 1 129 ? 20.594 -18.125 -0.937 1 81.12 129 SER B CA 1
ATOM 2269 C C . SER B 1 129 ? 20.156 -18.406 0.494 1 81.12 129 SER B C 1
ATOM 2271 O O . SER B 1 129 ? 20.906 -18.969 1.292 1 81.12 129 SER B O 1
ATOM 2273 N N . LEU B 1 130 ? 18.953 -18.062 0.763 1 84.69 130 LEU B N 1
ATOM 2274 C CA . LEU B 1 130 ? 18.438 -18.297 2.111 1 84.69 130 LEU B CA 1
ATOM 2275 C C . LEU B 1 130 ? 18.219 -19.781 2.361 1 84.69 130 LEU B C 1
ATOM 2277 O O . LEU B 1 130 ? 17.594 -20.453 1.549 1 84.69 130 LEU B O 1
ATOM 2281 N N . PRO B 1 131 ? 18.703 -20.203 3.494 1 82.31 131 PRO B N 1
ATOM 2282 C CA . PRO B 1 131 ? 18.453 -21.609 3.83 1 82.31 131 PRO B CA 1
ATOM 2283 C C . PRO B 1 131 ? 16.969 -21.969 3.848 1 82.31 131 PRO B C 1
ATOM 2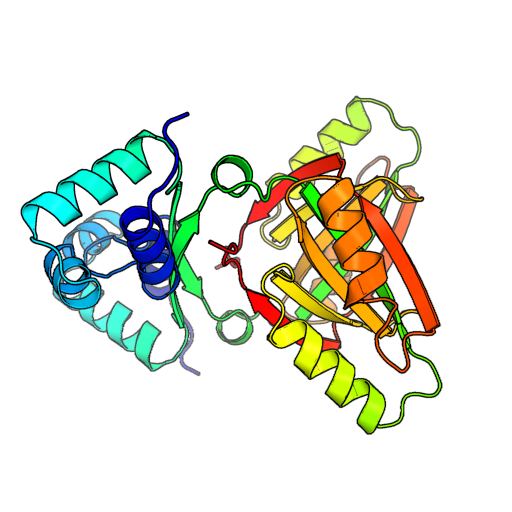285 O O . PRO B 1 131 ? 16.156 -21.188 4.363 1 82.31 131 PRO B O 1
ATOM 2288 N N . GLY B 1 132 ? 16.688 -23.047 3.145 1 86.19 132 GLY B N 1
ATOM 2289 C CA . GLY B 1 132 ? 15.328 -23.562 3.219 1 86.19 132 GLY B CA 1
ATOM 2290 C C . GLY B 1 132 ? 14.484 -23.188 2.016 1 86.19 132 GLY B C 1
ATOM 2291 O O . GLY B 1 132 ? 13.391 -23.703 1.831 1 86.19 132 GLY B O 1
ATOM 2292 N N . VAL B 1 133 ? 14.984 -22.266 1.227 1 88.38 133 VAL B N 1
ATOM 2293 C CA . VAL B 1 133 ? 14.234 -21.906 0.029 1 88.38 133 VAL B CA 1
ATOM 2294 C C . VAL B 1 133 ? 14.406 -23 -1.033 1 88.38 133 VAL B C 1
ATOM 2296 O O . VAL B 1 133 ? 15.523 -23.25 -1.487 1 88.38 133 VAL B O 1
ATOM 2299 N N . ARG B 1 134 ? 13.352 -23.578 -1.367 1 87.56 134 ARG B N 1
ATOM 2300 C CA . ARG B 1 134 ? 13.383 -24.703 -2.291 1 87.56 134 ARG B CA 1
ATOM 2301 C C . ARG B 1 134 ? 13.172 -24.234 -3.73 1 87.56 134 ARG B C 1
ATOM 2303 O O . ARG B 1 134 ? 13.898 -24.656 -4.633 1 87.56 134 ARG B O 1
ATOM 2310 N N . GLU B 1 135 ? 12.148 -23.453 -3.926 1 89.62 135 GLU B N 1
ATOM 2311 C CA . GLU B 1 135 ? 11.766 -23.016 -5.262 1 89.62 135 GLU B CA 1
ATOM 2312 C C . GLU B 1 135 ? 11.188 -21.594 -5.23 1 89.62 135 GLU B C 1
ATOM 2314 O O . GLU B 1 135 ? 10.594 -21.188 -4.23 1 89.62 135 GLU B O 1
ATOM 2319 N N . SER B 1 136 ? 11.492 -20.906 -6.293 1 90.62 136 SER B N 1
ATOM 2320 C CA . SER B 1 136 ? 10.859 -19.609 -6.477 1 90.62 136 SER B CA 1
ATOM 2321 C C . SER B 1 136 ? 10.328 -19.453 -7.895 1 90.62 136 SER B C 1
ATOM 2323 O O . SER B 1 136 ? 10.859 -20.031 -8.836 1 90.62 136 SER B O 1
ATOM 2325 N N . HIS B 1 137 ? 9.219 -18.812 -8.008 1 91.31 137 HIS B N 1
ATOM 2326 C CA . HIS B 1 137 ? 8.641 -18.406 -9.281 1 91.31 137 HIS B CA 1
ATOM 2327 C C . HIS B 1 137 ? 8.336 -16.906 -9.281 1 91.31 137 HIS B C 1
ATOM 2329 O O . HIS B 1 137 ? 7.68 -16.406 -8.375 1 91.31 137 HIS B O 1
ATOM 2335 N N . THR B 1 138 ? 8.82 -16.281 -10.375 1 92.38 138 THR B N 1
ATOM 2336 C CA . THR B 1 138 ? 8.703 -14.828 -10.398 1 92.38 138 THR B CA 1
ATOM 2337 C C . THR B 1 138 ? 7.684 -14.383 -11.445 1 92.38 138 THR B C 1
ATOM 2339 O O . THR B 1 138 ? 7.652 -14.914 -12.555 1 92.38 138 THR B O 1
ATOM 2342 N N . TYR B 1 139 ? 6.832 -13.445 -11 1 92.94 139 TYR B N 1
ATOM 2343 C CA . TYR B 1 139 ? 5.988 -12.68 -11.906 1 92.94 139 TYR B CA 1
ATOM 2344 C C . TYR B 1 139 ? 6.484 -11.242 -12.023 1 92.94 139 TYR B C 1
ATOM 2346 O O . TYR B 1 139 ? 6.426 -10.477 -11.062 1 92.94 139 TYR B O 1
ATOM 2354 N N . ALA B 1 140 ? 6.957 -10.945 -13.227 1 93.94 140 ALA B N 1
ATOM 2355 C CA . ALA B 1 140 ? 7.301 -9.547 -13.469 1 93.94 140 ALA B CA 1
ATOM 2356 C C . ALA B 1 140 ? 6.055 -8.727 -13.797 1 93.94 140 ALA B C 1
ATOM 2358 O O . ALA B 1 140 ? 5.234 -9.133 -14.617 1 93.94 140 ALA B O 1
ATOM 2359 N N . VAL B 1 141 ? 5.906 -7.652 -13.172 1 96.81 141 VAL B N 1
ATOM 2360 C CA . VAL B 1 141 ? 4.762 -6.785 -13.438 1 96.81 141 VAL B CA 1
ATOM 2361 C C . VAL B 1 141 ? 5.008 -5.977 -14.711 1 96.81 141 VAL B C 1
ATOM 2363 O O . VAL B 1 141 ? 5.977 -5.219 -14.789 1 96.81 141 VAL B O 1
ATOM 2366 N N . MET B 1 142 ? 4.129 -6.199 -15.57 1 94.94 142 MET B N 1
ATOM 2367 C CA . MET B 1 142 ? 4.25 -5.504 -16.844 1 94.94 142 MET B CA 1
ATOM 2368 C C . MET B 1 142 ? 3.496 -4.18 -16.812 1 94.94 142 MET B C 1
ATOM 2370 O O . MET B 1 142 ? 3.865 -3.236 -17.516 1 94.94 142 MET B O 1
ATOM 2374 N N . GLU B 1 143 ? 2.434 -4.141 -16.094 1 95.12 143 GLU B N 1
ATOM 2375 C CA . GLU B 1 143 ? 1.602 -2.949 -15.961 1 95.12 143 GLU B CA 1
ATOM 2376 C C . GLU B 1 143 ? 0.926 -2.906 -14.586 1 95.12 143 GLU B C 1
ATOM 2378 O O . GLU B 1 143 ? 0.429 -3.924 -14.102 1 95.12 143 GLU B O 1
ATOM 2383 N N . GLU B 1 144 ? 0.99 -1.798 -14.008 1 96.62 144 GLU B N 1
ATOM 2384 C CA . GLU B 1 144 ? 0.235 -1.541 -12.781 1 96.62 144 GLU B CA 1
ATOM 2385 C C . GLU B 1 144 ? -1.133 -0.941 -13.094 1 96.62 144 GLU B C 1
ATOM 2387 O O . GLU B 1 144 ? -1.271 0.278 -13.211 1 96.62 144 GLU B O 1
ATOM 2392 N N . VAL B 1 145 ? -2.133 -1.767 -13.172 1 96.56 145 VAL B N 1
ATOM 2393 C CA . VAL B 1 145 ? -3.477 -1.339 -13.547 1 96.56 145 VAL B CA 1
ATOM 2394 C C . VAL B 1 145 ? -4.094 -0.521 -12.414 1 96.56 145 VAL B C 1
ATOM 2396 O O . VAL B 1 145 ? -4.742 0.5 -12.656 1 96.56 145 VAL B O 1
ATOM 2399 N N . LYS B 1 146 ? -3.924 -0.98 -11.25 1 97.12 146 LYS B N 1
ATOM 2400 C CA . LYS B 1 146 ? -4.371 -0.328 -10.023 1 97.12 146 LYS B CA 1
ATOM 2401 C C . LYS B 1 146 ? -3.418 -0.616 -8.867 1 97.12 146 LYS B C 1
ATOM 2403 O O . LYS B 1 146 ? -2.951 -1.746 -8.711 1 97.12 146 LYS B O 1
ATOM 2408 N N . GLU B 1 147 ? -3.074 0.402 -8.156 1 97 147 GLU B N 1
ATOM 2409 C CA . GLU B 1 147 ? -2.305 0.241 -6.926 1 97 147 GLU B CA 1
ATOM 2410 C C . GLU B 1 147 ? -2.688 1.297 -5.895 1 97 147 GLU B C 1
ATOM 2412 O O . GLU B 1 147 ? -2.451 2.49 -6.102 1 97 147 GLU B O 1
ATOM 2417 N N . THR B 1 148 ? -3.346 0.901 -4.848 1 96.31 148 THR B N 1
ATOM 2418 C CA . THR B 1 148 ? -3.697 1.805 -3.758 1 96.31 148 THR B CA 1
ATOM 2419 C C . THR B 1 148 ? -3.586 1.097 -2.412 1 96.31 148 THR B C 1
ATOM 2421 O O . THR B 1 148 ? -3.766 -0.12 -2.326 1 96.31 148 THR B O 1
ATOM 2424 N N . ALA B 1 149 ? -3.23 1.855 -1.453 1 94.88 149 ALA B N 1
ATOM 2425 C CA . ALA B 1 149 ? -3.244 1.347 -0.084 1 94.88 149 ALA B CA 1
ATOM 2426 C C . ALA B 1 149 ? -4.551 1.701 0.62 1 94.88 149 ALA B C 1
ATOM 2428 O O . ALA B 1 149 ? -4.754 1.348 1.784 1 94.88 149 ALA B O 1
ATOM 2429 N N . ASP B 1 150 ? -5.449 2.379 -0.121 1 96.38 150 ASP B N 1
ATOM 2430 C CA . ASP B 1 150 ? -6.703 2.818 0.484 1 96.38 150 ASP B CA 1
ATOM 2431 C C . ASP B 1 150 ? -7.633 1.636 0.746 1 96.38 150 ASP B C 1
ATOM 2433 O O . ASP B 1 150 ? -7.816 0.782 -0.124 1 96.38 150 ASP B O 1
ATOM 2437 N N . ILE B 1 151 ? -8.172 1.679 1.915 1 96.56 151 ILE B N 1
ATOM 2438 C CA . ILE B 1 151 ? -9.133 0.658 2.314 1 96.56 151 ILE B CA 1
ATOM 2439 C C . ILE B 1 151 ? -10.555 1.165 2.072 1 96.56 151 ILE B C 1
ATOM 2441 O O . ILE B 1 151 ? -10.859 2.324 2.363 1 96.56 151 ILE B O 1
ATOM 2445 N N . ALA B 1 152 ? -11.383 0.286 1.556 1 95.69 152 ALA B N 1
ATOM 2446 C CA . ALA B 1 152 ? -12.781 0.665 1.357 1 95.69 152 ALA B CA 1
ATOM 2447 C C . ALA B 1 152 ? -13.445 1.032 2.682 1 95.69 152 ALA B C 1
ATOM 2449 O O . ALA B 1 152 ? -13.375 0.272 3.65 1 95.69 152 ALA B O 1
ATOM 2450 N N . VAL B 1 153 ? -14.07 2.176 2.729 1 95.94 153 VAL B N 1
ATOM 2451 C CA . VAL B 1 153 ? -14.734 2.672 3.93 1 95.94 153 VAL B CA 1
ATOM 2452 C C . VAL B 1 153 ? -16.203 2.922 3.639 1 95.94 153 VAL B C 1
ATOM 2454 O O . VAL B 1 153 ? -16.547 3.555 2.637 1 95.94 153 VAL B O 1
#